Protein AF-A0A7J9PW62-F1 (afdb_monomer)

Nearest PDB structures (foldseek):
  1a19-assembly1_B  TM=8.542E-01  e=2.443E-03  Bacillus amyloliquefaciens
  1bgs-assembly1_E  TM=8.011E-01  e=1.238E-03  Bacillus amyloliquefaciens
  2hxx-assembly2_B  TM=7.720E-01  e=5.400E-03  Bacillus amyloliquefaciens
  5ujm-assembly1_B  TM=4.290E-01  e=7.740E-02  Homo sapiens
  1gyt-assembly2_I  TM=4.489E-01  e=3.858E+00  Escherichia coli K-12

Structure (mmCIF, N/CA/C/O backbone):
data_AF-A0A7J9PW62-F1
#
_entry.id   AF-A0A7J9PW62-F1
#
loop_
_atom_site.group_PDB
_atom_site.id
_atom_site.type_symbol
_atom_site.label_atom_id
_atom_site.label_alt_id
_atom_site.label_comp_id
_atom_site.label_asym_id
_atom_site.label_entity_id
_atom_site.label_seq_id
_atom_site.pdbx_PDB_ins_code
_atom_site.Cartn_x
_atom_site.Cartn_y
_atom_site.Cartn_z
_atom_site.occupancy
_atom_site.B_iso_or_equiv
_atom_site.auth_seq_id
_atom_site.auth_comp_id
_atom_site.auth_asym_id
_atom_site.auth_atom_id
_atom_site.pdbx_PDB_model_num
ATOM 1 N N . MET A 1 1 ? 21.925 14.756 30.534 1.00 32.06 1 MET A N 1
ATOM 2 C CA . MET A 1 1 ? 22.776 13.952 29.628 1.00 32.06 1 MET A CA 1
ATOM 3 C C . MET A 1 1 ? 21.860 13.023 28.847 1.00 32.06 1 MET A C 1
ATOM 5 O O . MET A 1 1 ? 21.135 12.267 29.471 1.00 32.06 1 MET A O 1
ATOM 9 N N . ARG A 1 2 ? 21.850 13.226 27.525 1.00 26.11 2 ARG A N 1
ATOM 10 C CA . ARG A 1 2 ? 21.136 12.557 26.416 1.00 26.11 2 ARG A CA 1
ATOM 11 C C . ARG A 1 2 ? 20.259 11.328 26.732 1.00 26.11 2 ARG A C 1
ATOM 13 O O . ARG A 1 2 ? 20.765 10.233 26.941 1.00 26.11 2 ARG A O 1
ATOM 20 N N . ASP A 1 3 ? 18.962 11.624 26.748 1.00 27.34 3 ASP A N 1
ATOM 21 C C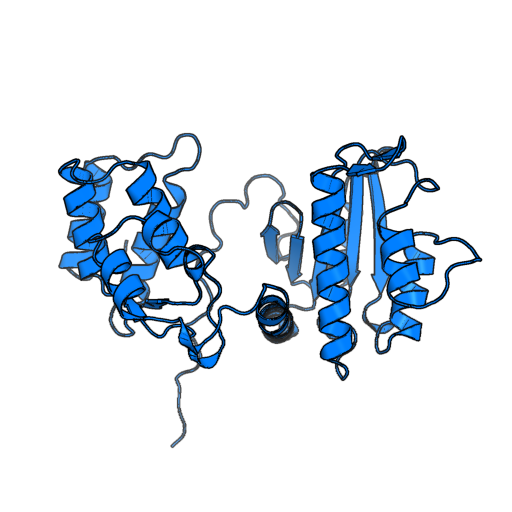A . ASP A 1 3 ? 17.836 11.087 25.960 1.00 27.34 3 ASP A CA 1
ATOM 22 C C . ASP A 1 3 ? 17.642 9.571 25.744 1.00 27.34 3 ASP A C 1
ATOM 24 O O . ASP A 1 3 ? 18.519 8.861 25.254 1.00 27.34 3 ASP A O 1
ATOM 28 N N . LYS A 1 4 ? 16.428 9.120 26.090 1.00 28.36 4 LYS A N 1
ATOM 29 C CA . LYS A 1 4 ? 15.924 7.737 26.158 1.00 28.36 4 LYS A CA 1
ATOM 30 C C . LYS A 1 4 ? 14.651 7.507 25.314 1.00 28.36 4 LYS A C 1
ATOM 32 O O . LYS A 1 4 ? 14.119 6.402 25.368 1.00 28.36 4 LYS A O 1
ATOM 37 N N . ASN A 1 5 ? 14.180 8.469 24.516 1.00 29.61 5 ASN A N 1
ATOM 38 C CA . ASN A 1 5 ? 12.855 8.389 23.880 1.00 29.61 5 ASN A CA 1
ATOM 39 C C . ASN A 1 5 ? 12.889 8.302 22.346 1.00 29.61 5 ASN A C 1
ATOM 41 O O . ASN A 1 5 ? 12.687 9.286 21.648 1.00 29.61 5 ASN A O 1
ATOM 45 N N . SER A 1 6 ? 13.072 7.100 21.795 1.00 25.41 6 SER A N 1
ATOM 46 C CA . SER A 1 6 ? 12.867 6.858 20.352 1.00 25.41 6 SER A CA 1
ATOM 47 C C . SER A 1 6 ? 12.234 5.494 20.044 1.00 25.41 6 SER A C 1
ATOM 49 O O . SER A 1 6 ? 12.545 4.867 19.035 1.00 25.41 6 SER A O 1
ATOM 51 N N . LYS A 1 7 ? 11.361 4.993 20.934 1.00 33.03 7 LYS A N 1
ATOM 52 C CA . LYS A 1 7 ? 10.979 3.569 20.974 1.00 33.03 7 LYS A CA 1
ATOM 53 C C . LYS A 1 7 ? 9.480 3.213 20.944 1.00 33.03 7 LYS A C 1
ATOM 55 O O . LYS A 1 7 ? 9.171 2.101 21.355 1.00 33.03 7 LYS A O 1
ATOM 60 N N . LYS A 1 8 ? 8.555 4.057 20.462 1.00 28.72 8 LYS A N 1
ATOM 61 C CA . LYS A 1 8 ? 7.110 3.743 20.602 1.00 28.72 8 LYS A CA 1
ATOM 62 C C . LYS A 1 8 ? 6.145 3.934 19.420 1.00 28.72 8 LYS A C 1
ATOM 64 O O . LYS A 1 8 ? 4.972 3.667 19.603 1.00 28.72 8 LYS A O 1
ATOM 69 N N . LEU A 1 9 ? 6.583 4.280 18.208 1.00 25.03 9 LEU A N 1
ATOM 70 C CA . LEU A 1 9 ? 5.647 4.634 17.115 1.00 25.03 9 LEU A CA 1
ATOM 71 C C . LEU A 1 9 ? 5.622 3.682 15.904 1.00 25.03 9 LEU A C 1
ATOM 73 O O . LEU A 1 9 ? 5.394 4.113 14.782 1.00 25.03 9 LEU A O 1
ATOM 77 N N . LEU A 1 10 ? 5.833 2.377 16.094 1.00 28.53 10 LEU A N 1
ATOM 78 C CA . LEU A 1 10 ? 5.575 1.404 15.022 1.00 28.53 10 LEU A CA 1
ATOM 79 C C . LEU A 1 10 ? 4.928 0.118 15.563 1.00 28.53 10 LEU A C 1
ATOM 81 O O . LEU A 1 10 ? 5.608 -0.863 15.856 1.00 28.53 10 LEU A O 1
ATOM 85 N N . ASN A 1 11 ? 3.598 0.169 15.673 1.00 27.33 11 ASN A N 1
ATOM 86 C CA . ASN A 1 11 ? 2.632 -0.901 15.394 1.00 27.33 11 ASN A CA 1
ATOM 87 C C . ASN A 1 11 ? 2.967 -2.313 15.899 1.00 27.33 11 ASN A C 1
ATOM 89 O O . ASN A 1 11 ? 3.236 -3.237 15.133 1.00 27.33 11 ASN A O 1
ATOM 93 N N . TRP A 1 12 ? 2.855 -2.478 17.210 1.00 22.12 12 TRP A N 1
ATOM 94 C CA . TRP A 1 12 ? 2.170 -3.622 17.821 1.00 22.12 12 TRP A CA 1
ATOM 95 C C . TRP A 1 12 ? 0.679 -3.461 17.420 1.00 22.12 12 TRP A C 1
ATOM 97 O O . TRP A 1 12 ? 0.143 -2.398 17.688 1.00 22.12 12 TRP A O 1
ATOM 107 N N . ASP A 1 13 ? -0.030 -4.322 16.679 1.00 33.50 13 ASP A N 1
ATOM 108 C CA . ASP A 1 13 ? -0.038 -5.783 16.684 1.00 33.50 13 ASP A CA 1
ATOM 109 C C . ASP A 1 13 ? -0.740 -6.333 15.402 1.00 33.50 13 ASP A C 1
ATOM 111 O O . ASP A 1 13 ? -1.928 -6.608 15.374 1.00 33.50 13 ASP A O 1
ATOM 115 N N . PHE A 1 14 ? -0.100 -6.517 14.248 1.00 31.42 14 PHE A N 1
ATOM 116 C CA . PHE A 1 14 ? 0.794 -7.649 13.956 1.00 31.42 14 PHE A CA 1
ATOM 117 C C . PHE A 1 14 ? 0.258 -9.081 14.254 1.00 31.42 14 PHE A C 1
ATOM 119 O O . PHE A 1 14 ? 0.951 -10.033 13.879 1.00 31.42 14 PHE A O 1
ATOM 126 N N . LYS A 1 15 ? -0.918 -9.308 14.879 1.00 27.45 15 LYS A N 1
ATOM 127 C CA . LYS A 1 15 ? -1.205 -10.619 15.517 1.00 27.45 15 LYS A CA 1
ATOM 128 C C . LYS A 1 15 ? -2.240 -11.580 14.938 1.00 27.45 15 LYS A C 1
ATOM 130 O O . LYS A 1 15 ? -2.102 -12.755 15.284 1.00 27.45 15 LYS A O 1
ATOM 135 N N . LYS A 1 16 ? -3.217 -11.227 14.089 1.00 29.38 16 LYS A N 1
ATOM 136 C CA . LYS A 1 16 ? -4.272 -12.220 13.746 1.00 29.38 16 LYS A CA 1
ATOM 137 C C . LYS A 1 16 ? -4.303 -12.833 12.346 1.00 29.38 16 LYS A C 1
ATOM 139 O O . LYS A 1 16 ? -4.740 -13.977 12.252 1.00 29.38 16 LYS A O 1
ATOM 144 N N . GLN A 1 17 ? -3.734 -12.245 11.296 1.00 29.12 17 GLN A N 1
ATOM 145 C CA . GLN A 1 17 ? -3.816 -12.857 9.949 1.00 29.12 17 GLN A CA 1
ATOM 146 C C . GLN A 1 17 ? -2.635 -13.789 9.582 1.00 29.12 17 GLN A C 1
ATOM 148 O O . GLN A 1 17 ? -2.380 -14.120 8.430 1.00 29.12 17 GLN A O 1
ATOM 153 N N . LEU A 1 18 ? -1.950 -14.320 10.599 1.00 30.23 18 LEU A N 1
ATOM 154 C CA . LEU A 1 18 ? -0.894 -15.340 10.506 1.00 30.23 18 LEU A CA 1
ATOM 155 C C . LEU A 1 18 ? -1.396 -16.779 10.216 1.00 30.23 18 LEU A C 1
ATOM 157 O O . LEU A 1 18 ? -0.635 -17.727 10.431 1.00 30.23 18 LEU A O 1
ATOM 161 N N . GLN A 1 19 ? -2.642 -16.998 9.774 1.00 28.42 19 GLN A N 1
ATOM 162 C CA . GLN A 1 19 ? -3.265 -18.335 9.833 1.00 28.42 19 GLN A CA 1
ATOM 163 C C . GLN A 1 19 ? -3.308 -19.194 8.558 1.00 28.42 19 GLN A C 1
ATOM 165 O O . GLN A 1 19 ? -3.765 -20.330 8.661 1.00 28.42 19 GLN A O 1
ATOM 170 N N . THR A 1 20 ? -2.746 -18.801 7.410 1.00 27.80 20 THR A N 1
ATOM 171 C CA . THR A 1 20 ? -2.684 -19.739 6.257 1.00 27.80 20 THR A CA 1
ATOM 172 C C . THR A 1 20 ? -1.318 -20.012 5.646 1.00 27.80 20 THR A C 1
ATOM 174 O O . THR A 1 20 ? -1.223 -20.927 4.833 1.00 27.80 20 THR A O 1
ATOM 177 N N . ILE A 1 21 ? -0.221 -19.394 6.100 1.00 29.97 21 ILE A N 1
ATOM 178 C CA . ILE A 1 21 ? 1.127 -19.867 5.734 1.00 29.97 21 ILE A CA 1
ATOM 179 C C . ILE A 1 21 ? 2.096 -19.737 6.920 1.00 29.97 21 ILE A C 1
ATOM 181 O O . ILE A 1 21 ? 2.776 -18.731 7.097 1.00 29.97 21 ILE A O 1
ATOM 185 N N . ARG A 1 22 ? 2.231 -20.799 7.723 1.00 27.23 22 ARG A N 1
ATOM 186 C CA . ARG A 1 22 ? 3.446 -21.054 8.522 1.00 27.23 22 ARG A CA 1
ATOM 187 C C . ARG A 1 22 ? 3.808 -22.546 8.466 1.00 27.23 22 ARG A C 1
ATOM 189 O O . ARG A 1 22 ? 2.895 -23.363 8.547 1.00 27.23 22 ARG A O 1
ATOM 196 N N . PRO A 1 23 ? 5.108 -22.924 8.406 1.00 40.25 23 PRO A N 1
ATOM 197 C CA . PRO A 1 23 ? 6.250 -22.106 8.824 1.00 40.25 23 PRO A CA 1
ATOM 198 C C . PRO A 1 23 ? 7.423 -22.013 7.821 1.00 40.25 23 PRO A C 1
ATOM 200 O O . PRO A 1 23 ? 7.989 -23.018 7.388 1.00 40.25 23 PRO A O 1
ATOM 203 N N . ILE A 1 24 ? 7.907 -20.784 7.614 1.00 37.31 24 ILE A N 1
ATOM 204 C CA . ILE A 1 24 ? 9.303 -20.428 7.927 1.00 37.31 24 ILE A CA 1
ATOM 205 C C . ILE A 1 24 ? 9.196 -19.517 9.146 1.00 37.31 24 ILE A C 1
ATOM 207 O O . ILE A 1 24 ? 8.505 -18.505 9.098 1.00 37.31 24 ILE A O 1
ATOM 211 N N . ARG A 1 25 ? 9.770 -19.904 10.286 1.00 35.09 25 ARG A N 1
ATOM 212 C CA . ARG A 1 25 ? 9.428 -19.315 11.597 1.00 35.09 25 ARG A CA 1
ATOM 213 C C . ARG A 1 25 ? 9.867 -17.852 11.801 1.00 35.09 25 ARG A C 1
ATOM 215 O O . ARG A 1 25 ? 9.469 -17.274 12.806 1.00 35.09 25 ARG A O 1
ATOM 222 N N . ASN A 1 26 ? 10.621 -17.262 10.870 1.00 36.75 26 ASN A N 1
ATOM 223 C CA . ASN A 1 26 ? 11.341 -15.999 11.078 1.00 36.75 26 ASN A CA 1
ATOM 224 C C . ASN A 1 26 ? 11.134 -14.929 9.985 1.00 36.75 26 ASN A C 1
ATOM 226 O O . ASN A 1 26 ? 11.749 -13.874 10.077 1.00 36.75 26 ASN A O 1
ATOM 230 N N . VAL A 1 27 ? 10.302 -15.161 8.964 1.00 37.78 27 VAL A N 1
ATOM 231 C CA . VAL A 1 27 ? 10.025 -14.138 7.937 1.00 37.78 27 VAL A CA 1
ATOM 232 C C . VAL A 1 27 ? 8.851 -13.278 8.399 1.00 37.78 27 VAL A C 1
ATOM 234 O O . VAL A 1 27 ? 7.767 -13.808 8.654 1.00 37.78 27 VAL A O 1
ATOM 237 N N . LYS A 1 28 ? 9.046 -11.959 8.513 1.00 40.88 28 LYS A N 1
ATOM 238 C CA . LYS A 1 28 ? 7.939 -11.018 8.747 1.00 40.88 28 LYS A CA 1
ATOM 239 C C . LYS A 1 28 ? 7.368 -10.588 7.402 1.00 40.88 28 LYS A C 1
ATOM 241 O O . LYS A 1 28 ? 8.102 -10.004 6.610 1.00 40.88 28 LYS A O 1
ATOM 246 N N . ILE A 1 29 ? 6.087 -10.879 7.172 1.00 39.03 29 ILE A N 1
ATOM 247 C CA . ILE A 1 29 ? 5.344 -10.453 5.982 1.00 39.03 29 ILE A CA 1
ATOM 248 C C . ILE A 1 29 ? 4.349 -9.360 6.391 1.00 39.03 29 ILE A C 1
ATOM 250 O O . ILE A 1 29 ? 3.553 -9.606 7.294 1.00 39.03 29 ILE A O 1
ATOM 254 N N . LYS A 1 30 ? 4.388 -8.173 5.771 1.00 41.38 30 LYS A N 1
ATOM 255 C CA . LYS A 1 30 ? 3.316 -7.158 5.879 1.00 41.38 30 LYS A CA 1
ATOM 256 C C . LYS A 1 30 ? 2.506 -7.186 4.585 1.00 41.38 30 LYS A C 1
ATOM 258 O O . LYS A 1 30 ? 3.104 -6.985 3.533 1.00 41.38 30 LYS A O 1
ATOM 263 N N . GLN A 1 31 ? 1.206 -7.461 4.663 1.00 41.34 31 GLN A N 1
ATOM 264 C CA . GLN A 1 31 ? 0.367 -7.768 3.503 1.00 41.34 31 GLN A CA 1
ATOM 265 C C . GLN A 1 31 ? -0.659 -6.656 3.237 1.00 41.34 31 GLN A C 1
ATOM 267 O O . GLN A 1 31 ? -1.392 -6.249 4.128 1.00 41.34 31 GLN A O 1
ATOM 272 N N . CYS A 1 32 ? -0.661 -6.169 2.002 1.00 47.34 32 CYS A N 1
ATOM 273 C CA . CYS A 1 32 ? -1.789 -5.614 1.258 1.00 47.34 32 CYS A CA 1
ATOM 274 C C . CYS A 1 32 ? -2.174 -6.687 0.218 1.00 47.34 32 CYS A C 1
ATOM 276 O O . CYS A 1 32 ? -1.336 -7.539 -0.083 1.00 47.34 32 CYS A O 1
ATOM 278 N N . ASP A 1 33 ? -3.392 -6.671 -0.334 1.00 55.81 33 ASP A N 1
ATOM 279 C CA . ASP A 1 33 ? -3.908 -7.732 -1.225 1.00 55.81 33 ASP A CA 1
ATOM 280 C C . ASP A 1 33 ? -2.938 -8.153 -2.342 1.00 55.81 33 ASP A C 1
ATOM 282 O O . ASP A 1 33 ? -2.951 -9.303 -2.769 1.00 55.81 33 ASP A O 1
ATOM 286 N N . TYR A 1 34 ? -2.074 -7.234 -2.776 1.00 66.88 34 TYR A N 1
ATOM 287 C CA . TYR A 1 34 ? -1.105 -7.432 -3.851 1.00 66.88 34 TYR A CA 1
ATOM 288 C C . TYR A 1 34 ? 0.272 -6.801 -3.592 1.00 66.88 34 TYR A C 1
ATOM 290 O O . TYR A 1 34 ? 1.168 -6.924 -4.427 1.00 66.88 34 TYR A O 1
ATOM 298 N N . LEU A 1 35 ? 0.481 -6.134 -2.449 1.00 74.81 35 LEU A N 1
ATOM 299 C CA . LEU A 1 35 ? 1.782 -5.583 -2.048 1.00 74.81 35 LEU A CA 1
ATOM 300 C C . LEU A 1 35 ? 2.208 -6.195 -0.718 1.00 74.81 35 LEU A C 1
ATOM 302 O O . LEU A 1 35 ? 1.536 -6.066 0.300 1.00 74.81 35 LEU A O 1
ATOM 306 N N . HIS A 1 36 ? 3.370 -6.821 -0.710 1.00 79.00 36 HIS A N 1
ATOM 307 C CA . HIS A 1 36 ? 3.858 -7.635 0.387 1.00 79.00 36 HIS A CA 1
ATOM 308 C C . HIS A 1 36 ? 5.255 -7.165 0.772 1.00 79.00 36 HIS A C 1
ATOM 310 O O . HIS A 1 36 ? 6.102 -6.961 -0.090 1.00 79.00 36 HIS A O 1
ATOM 316 N N . PHE A 1 37 ? 5.546 -7.028 2.060 1.00 76.69 37 PHE A N 1
ATOM 317 C CA . PHE A 1 37 ? 6.895 -6.710 2.538 1.00 76.69 37 PHE A CA 1
ATOM 318 C C . PHE A 1 37 ? 7.488 -7.898 3.263 1.00 76.69 37 PHE A C 1
ATOM 320 O O . PHE A 1 37 ? 6.880 -8.361 4.216 1.00 76.69 37 PHE A O 1
ATOM 327 N N . LEU A 1 38 ? 8.674 -8.347 2.863 1.00 81.69 38 LEU A N 1
ATOM 328 C CA . LEU A 1 38 ? 9.406 -9.451 3.474 1.00 81.69 38 LEU A CA 1
ATOM 329 C C . LEU A 1 38 ? 10.634 -8.914 4.206 1.00 81.69 38 LEU A C 1
ATOM 331 O O . LEU A 1 38 ? 11.605 -8.492 3.579 1.00 81.69 38 LEU A O 1
ATOM 335 N N . PHE A 1 39 ? 10.614 -8.963 5.535 1.00 80.81 39 PHE A N 1
ATOM 336 C CA . PHE A 1 39 ? 11.775 -8.615 6.350 1.00 80.81 39 PHE A CA 1
ATOM 337 C C . PHE A 1 39 ? 12.430 -9.880 6.888 1.00 80.81 39 PHE A C 1
ATOM 339 O O . PHE A 1 39 ? 11.937 -10.486 7.842 1.00 80.81 39 PHE A O 1
ATOM 346 N N . CYS A 1 40 ? 13.512 -10.300 6.239 1.00 80.56 40 CYS A N 1
ATOM 347 C CA . CYS A 1 40 ? 14.224 -11.537 6.541 1.00 80.56 40 CYS A CA 1
ATOM 348 C C . CYS A 1 40 ? 15.652 -11.499 5.986 1.00 80.56 40 CYS A C 1
ATOM 350 O O . CYS A 1 40 ? 16.035 -10.548 5.314 1.00 80.56 40 CYS A O 1
ATOM 352 N N . ASP A 1 41 ? 16.469 -12.505 6.290 1.00 85.38 41 ASP A N 1
ATOM 353 C CA . ASP A 1 41 ? 17.738 -12.680 5.579 1.00 85.38 41 ASP A CA 1
ATOM 354 C C . ASP A 1 41 ? 17.533 -13.360 4.210 1.00 85.38 41 ASP A C 1
ATOM 356 O O . ASP A 1 41 ? 16.496 -13.969 3.938 1.00 85.38 41 ASP A O 1
ATOM 360 N N . ASN A 1 42 ? 18.545 -13.288 3.340 1.00 86.00 42 ASN A N 1
ATOM 361 C CA . ASN A 1 42 ? 18.462 -13.851 1.986 1.00 86.00 42 ASN A CA 1
ATOM 362 C C . ASN A 1 42 ? 18.211 -15.370 1.969 1.00 86.00 42 ASN A C 1
ATOM 364 O O . ASN A 1 42 ? 17.554 -15.858 1.058 1.00 86.00 42 ASN A O 1
ATOM 368 N N . SER A 1 43 ? 18.700 -16.120 2.964 1.00 87.06 43 SER A N 1
ATOM 369 C CA . SER A 1 43 ? 18.475 -17.571 3.010 1.00 87.06 43 SER A CA 1
ATOM 370 C C . SER A 1 43 ? 17.013 -17.907 3.308 1.00 87.06 43 SER A C 1
ATOM 372 O O . SER A 1 43 ? 16.453 -18.838 2.734 1.00 87.06 43 SER A O 1
ATOM 374 N N . GLN A 1 44 ? 16.372 -17.102 4.154 1.00 84.69 44 GLN A N 1
ATOM 375 C CA . GLN A 1 44 ? 14.950 -17.210 4.461 1.00 84.69 44 GLN A CA 1
ATOM 376 C C . GLN A 1 44 ? 14.075 -16.763 3.286 1.00 84.69 44 GLN A C 1
ATOM 378 O O . GLN A 1 44 ? 13.021 -17.355 3.054 1.00 84.69 44 GLN A O 1
ATOM 383 N N . LEU A 1 45 ? 14.510 -15.748 2.532 1.00 86.94 45 LEU A N 1
ATOM 384 C CA . LEU A 1 45 ? 13.854 -15.346 1.290 1.00 86.94 45 LEU A CA 1
ATOM 385 C C . LEU A 1 45 ? 13.891 -16.469 0.248 1.00 86.94 45 LEU A C 1
ATOM 387 O O . LEU A 1 45 ? 12.868 -16.767 -0.364 1.00 86.94 45 LEU A O 1
ATOM 391 N N . ASP A 1 46 ? 15.04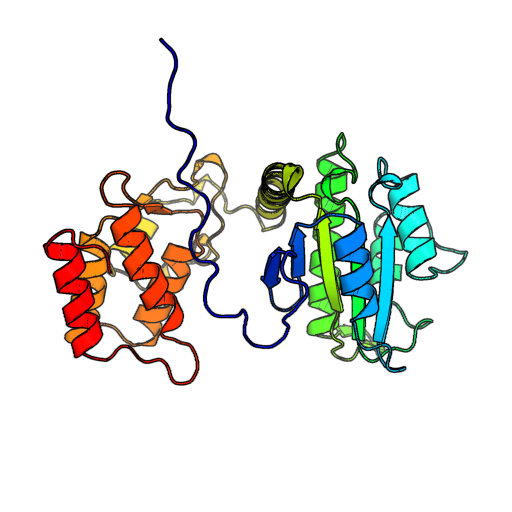6 -17.107 0.058 1.00 87.38 46 ASP A N 1
ATOM 392 C CA . ASP A 1 46 ? 15.172 -18.228 -0.872 1.00 87.38 46 ASP A CA 1
ATOM 393 C C . ASP A 1 46 ? 14.258 -19.392 -0.460 1.00 87.38 46 ASP A C 1
ATOM 395 O O . ASP A 1 46 ? 13.510 -19.904 -1.293 1.00 87.38 46 ASP A O 1
ATOM 399 N N . GLU A 1 47 ? 14.213 -19.737 0.832 1.00 85.00 47 GLU A N 1
ATOM 400 C CA . GLU A 1 47 ? 13.289 -20.755 1.350 1.00 85.00 47 GLU A CA 1
ATOM 401 C C . GLU A 1 47 ? 11.813 -20.356 1.134 1.00 85.00 47 GLU A C 1
ATOM 403 O O . GLU A 1 47 ? 10.979 -21.206 0.810 1.00 85.00 47 GLU A O 1
ATOM 408 N N . PHE A 1 48 ? 11.468 -19.070 1.284 1.00 84.69 48 PHE A N 1
ATOM 409 C CA . PHE A 1 48 ? 10.117 -18.564 1.012 1.00 84.69 48 PHE A CA 1
ATOM 410 C C . PHE A 1 48 ? 9.741 -18.771 -0.456 1.00 84.69 48 PHE A C 1
ATOM 412 O O . PHE A 1 48 ? 8.688 -19.337 -0.745 1.00 84.69 48 PHE A O 1
ATOM 419 N N . ILE A 1 49 ? 10.623 -18.384 -1.379 1.00 84.06 49 ILE A N 1
ATOM 420 C CA . ILE A 1 49 ? 10.399 -18.514 -2.823 1.00 84.06 49 ILE A CA 1
ATOM 421 C C . ILE A 1 49 ? 10.305 -19.984 -3.240 1.00 84.06 49 ILE A C 1
ATOM 423 O O . ILE A 1 49 ? 9.480 -20.335 -4.082 1.00 84.06 49 ILE A O 1
ATOM 427 N N . GLU A 1 50 ? 11.117 -20.864 -2.650 1.00 83.62 50 GLU A N 1
ATOM 428 C CA . GLU A 1 50 ? 11.054 -22.305 -2.910 1.00 83.62 50 GLU A CA 1
ATOM 429 C C . GLU A 1 50 ? 9.714 -22.928 -2.512 1.00 83.62 50 GLU A C 1
ATOM 431 O O . GLU A 1 50 ? 9.274 -23.883 -3.156 1.00 83.62 50 GLU A O 1
ATOM 436 N N . LYS A 1 51 ? 9.058 -22.378 -1.484 1.00 81.81 51 LYS A N 1
ATOM 437 C CA . LYS A 1 51 ? 7.745 -22.830 -1.006 1.00 81.81 51 LYS A CA 1
ATOM 438 C C . LYS A 1 51 ? 6.573 -22.285 -1.814 1.00 81.81 51 LYS A C 1
ATOM 440 O O . LYS A 1 51 ? 5.471 -22.816 -1.668 1.00 81.81 51 LYS A O 1
ATOM 445 N N . ILE A 1 52 ? 6.774 -21.271 -2.658 1.00 78.25 52 ILE A N 1
ATOM 446 C CA . ILE A 1 52 ? 5.717 -20.787 -3.550 1.00 78.25 52 ILE A CA 1
ATOM 447 C C . ILE A 1 52 ? 5.354 -21.930 -4.513 1.00 78.25 52 ILE A C 1
ATOM 449 O O . ILE A 1 52 ? 6.243 -22.441 -5.204 1.00 78.25 52 ILE A O 1
ATOM 453 N N . PRO A 1 53 ? 4.074 -22.354 -4.580 1.00 71.50 53 PRO A N 1
ATOM 454 C CA . PRO A 1 53 ? 3.653 -23.408 -5.493 1.00 71.50 53 PRO A CA 1
ATOM 455 C C . PRO A 1 53 ? 4.057 -23.072 -6.930 1.00 71.50 53 PRO A C 1
ATOM 457 O O . PRO A 1 53 ? 3.674 -22.036 -7.465 1.00 71.50 53 PRO A O 1
ATOM 460 N N . LYS A 1 54 ? 4.844 -23.959 -7.546 1.00 68.12 54 LYS A N 1
ATOM 461 C CA . LYS A 1 54 ? 5.317 -23.829 -8.933 1.00 68.12 54 LYS A CA 1
ATOM 462 C C . LYS A 1 54 ? 4.372 -24.524 -9.915 1.00 68.12 54 LYS A C 1
ATOM 464 O O . LYS A 1 54 ? 4.840 -25.210 -10.822 1.00 68.12 54 LYS A O 1
ATOM 469 N N . ASN A 1 55 ? 3.056 -24.448 -9.698 1.00 69.25 55 ASN A N 1
ATOM 470 C CA . ASN A 1 55 ? 2.128 -24.911 -10.728 1.00 69.25 55 ASN A CA 1
ATOM 471 C C . ASN A 1 55 ? 2.342 -24.076 -12.000 1.00 69.25 55 ASN A C 1
ATOM 473 O O . ASN A 1 55 ? 2.808 -22.940 -11.932 1.00 69.25 55 ASN A O 1
ATOM 477 N N . ASN A 1 56 ? 2.025 -24.650 -13.161 1.00 59.09 56 ASN A N 1
ATOM 478 C CA . ASN A 1 56 ? 2.298 -24.035 -14.467 1.00 59.09 56 ASN A CA 1
ATOM 479 C C . ASN A 1 56 ? 1.548 -22.708 -14.705 1.00 59.09 56 ASN A C 1
ATOM 481 O O . ASN A 1 56 ? 1.766 -22.063 -15.725 1.00 59.09 56 ASN A O 1
ATOM 485 N N . ASP A 1 57 ? 0.719 -22.293 -13.752 1.00 83.50 57 ASP A N 1
ATOM 486 C CA . ASP A 1 57 ? -0.203 -21.171 -13.846 1.00 83.50 57 ASP A CA 1
ATOM 487 C C . ASP A 1 57 ? 0.346 -19.902 -13.156 1.00 83.50 57 ASP A C 1
ATOM 489 O O . ASP A 1 57 ? -0.318 -18.870 -13.132 1.00 83.50 57 ASP A O 1
ATOM 493 N N . LYS A 1 58 ? 1.556 -19.942 -12.576 1.00 88.00 58 LYS A N 1
ATOM 494 C CA . LYS A 1 58 ? 2.173 -18.791 -11.893 1.00 88.00 58 LYS A CA 1
ATOM 495 C C . LYS A 1 58 ? 3.542 -18.445 -12.469 1.00 88.00 58 LYS A C 1
ATOM 497 O O . LYS A 1 58 ? 4.437 -19.288 -12.523 1.00 88.00 58 LYS A O 1
ATOM 502 N N . TYR A 1 59 ? 3.738 -17.176 -12.822 1.00 93.19 59 TYR A N 1
ATOM 503 C CA . TYR A 1 59 ? 5.041 -16.643 -13.210 1.00 93.19 59 TYR A CA 1
ATOM 504 C C . TYR A 1 59 ? 5.697 -15.891 -12.054 1.00 93.19 59 TYR A C 1
ATOM 506 O O . TYR A 1 59 ? 5.092 -14.996 -11.472 1.00 93.19 59 TYR A O 1
ATOM 514 N N . ILE A 1 60 ? 6.953 -16.222 -11.744 1.00 92.94 60 ILE A N 1
ATOM 515 C CA . ILE A 1 60 ? 7.731 -15.556 -10.691 1.00 92.94 60 ILE A CA 1
ATOM 516 C C . ILE A 1 60 ? 8.895 -14.788 -11.324 1.00 92.94 60 ILE A C 1
ATOM 518 O O . ILE A 1 60 ? 9.807 -15.390 -11.895 1.00 92.94 60 ILE A O 1
ATOM 522 N N . ALA A 1 61 ? 8.893 -13.466 -11.175 1.00 96.06 61 ALA A N 1
ATOM 523 C CA . ALA A 1 61 ? 9.981 -12.579 -11.564 1.00 96.06 61 ALA A CA 1
ATOM 524 C C . ALA A 1 61 ? 10.815 -12.201 -10.332 1.00 96.06 61 ALA A C 1
ATOM 526 O O . ALA A 1 61 ? 10.283 -11.660 -9.368 1.00 96.06 61 ALA A O 1
ATOM 527 N N . LYS A 1 62 ? 12.130 -12.457 -10.357 1.00 96.50 62 LYS A N 1
ATOM 528 C CA . LYS A 1 62 ? 13.060 -12.066 -9.280 1.00 96.50 62 LYS A CA 1
ATOM 529 C C . LYS A 1 62 ? 13.981 -10.925 -9.721 1.00 96.50 62 LYS A C 1
ATOM 531 O O . LYS A 1 62 ? 14.743 -11.091 -10.683 1.00 96.50 62 LYS A O 1
ATOM 536 N N . ILE A 1 63 ? 13.963 -9.825 -8.974 1.00 98.12 63 ILE A N 1
ATOM 537 C CA . ILE A 1 63 ? 14.797 -8.631 -9.159 1.00 98.12 63 ILE A CA 1
ATOM 538 C C . ILE A 1 63 ? 15.866 -8.579 -8.073 1.00 98.12 63 ILE A C 1
ATOM 540 O O . ILE A 1 63 ? 15.546 -8.603 -6.887 1.00 98.12 63 ILE A O 1
ATOM 544 N N . ALA A 1 64 ? 17.134 -8.460 -8.470 1.00 97.31 64 ALA A N 1
ATOM 545 C CA . ALA A 1 64 ? 18.229 -8.256 -7.530 1.00 97.31 64 ALA A CA 1
ATOM 546 C C . ALA A 1 64 ? 18.442 -6.753 -7.285 1.00 97.31 64 ALA A C 1
ATOM 548 O O . ALA A 1 64 ? 19.121 -6.082 -8.067 1.00 97.31 64 ALA A O 1
ATOM 549 N N . GLY A 1 65 ? 17.922 -6.207 -6.184 1.00 96.69 65 GLY A N 1
ATOM 550 C CA . GLY A 1 65 ? 17.985 -4.771 -5.879 1.00 96.69 65 GLY A CA 1
ATOM 551 C C . GLY A 1 65 ? 19.406 -4.214 -5.776 1.00 96.69 65 GLY A C 1
ATOM 552 O O . GLY A 1 65 ? 19.657 -3.078 -6.168 1.00 96.69 65 GLY A O 1
ATOM 553 N N . LYS A 1 66 ? 20.385 -5.044 -5.390 1.00 96.25 66 LYS A N 1
ATOM 554 C CA . LYS A 1 66 ? 21.823 -4.705 -5.434 1.00 96.25 66 LYS A CA 1
ATOM 555 C C . LYS A 1 66 ? 22.340 -4.316 -6.825 1.00 96.25 66 LYS A C 1
ATOM 557 O O . LYS A 1 66 ? 23.385 -3.680 -6.913 1.00 96.25 66 LYS A O 1
ATOM 562 N N . ARG A 1 67 ? 21.659 -4.728 -7.897 1.00 98.06 67 ARG A N 1
ATOM 563 C CA . ARG A 1 67 ? 21.985 -4.381 -9.290 1.00 98.06 67 ARG A CA 1
ATOM 564 C C . ARG A 1 67 ? 21.164 -3.206 -9.819 1.00 98.06 67 ARG A C 1
ATOM 566 O O . ARG A 1 67 ? 21.314 -2.854 -10.977 1.00 98.06 67 ARG A O 1
ATOM 573 N N . CYS A 1 68 ? 20.320 -2.606 -8.984 1.00 98.12 68 CYS A N 1
ATOM 574 C CA . CYS A 1 68 ? 19.394 -1.538 -9.350 1.00 98.12 68 CYS A CA 1
ATOM 575 C C . CYS A 1 68 ? 19.792 -0.206 -8.688 1.00 98.12 68 CYS A C 1
ATOM 577 O O . CYS A 1 68 ? 18.938 0.531 -8.196 1.00 98.12 68 CYS A O 1
ATOM 579 N N . SER A 1 69 ? 21.095 0.085 -8.596 1.00 96.88 69 SER A N 1
ATOM 580 C CA . SER A 1 69 ? 21.598 1.320 -7.974 1.00 96.88 69 SER A CA 1
ATOM 581 C C . SER A 1 69 ? 21.317 2.580 -8.801 1.00 96.88 69 SER A C 1
ATOM 583 O O . SER A 1 69 ? 21.322 3.675 -8.245 1.00 96.88 69 SER A O 1
ATOM 585 N N . ASP A 1 70 ? 21.064 2.414 -10.098 1.00 97.25 70 ASP A N 1
ATOM 586 C CA . ASP A 1 70 ? 20.710 3.437 -11.084 1.00 97.25 70 ASP A CA 1
ATOM 587 C C . ASP A 1 70 ? 19.628 2.900 -12.048 1.00 97.25 70 ASP A C 1
ATOM 589 O O . ASP A 1 70 ? 19.212 1.738 -11.954 1.00 97.25 70 ASP A O 1
ATOM 593 N N . LEU A 1 71 ? 19.140 3.759 -12.952 1.00 97.19 71 LEU A N 1
ATOM 594 C CA . LEU A 1 71 ? 18.093 3.407 -13.919 1.00 97.19 71 LEU A CA 1
ATOM 595 C C . LEU A 1 71 ? 18.525 2.309 -14.894 1.00 97.19 71 LEU A C 1
ATOM 597 O O . LEU A 1 71 ? 17.729 1.421 -15.190 1.00 97.19 71 LEU A O 1
ATOM 601 N N . ASP A 1 72 ? 19.772 2.337 -15.365 1.00 97.88 72 ASP A N 1
ATOM 602 C CA . ASP A 1 72 ? 20.283 1.344 -16.313 1.00 97.88 72 ASP A CA 1
ATOM 603 C C . ASP A 1 72 ? 20.264 -0.056 -15.691 1.00 97.88 72 ASP A C 1
ATOM 605 O O . ASP A 1 72 ? 19.791 -1.017 -16.308 1.00 97.88 72 ASP A O 1
ATOM 609 N N . GLY A 1 73 ? 20.731 -0.167 -14.445 1.00 98.31 73 GLY A N 1
ATOM 610 C CA . GLY A 1 73 ? 20.690 -1.395 -13.666 1.00 98.31 73 GLY A CA 1
ATOM 611 C C . GLY A 1 73 ? 19.264 -1.865 -13.380 1.00 98.31 73 GLY A C 1
ATOM 612 O O . GLY A 1 73 ? 18.947 -3.036 -13.604 1.00 98.31 73 GLY A O 1
ATOM 613 N N . LEU A 1 74 ? 18.383 -0.948 -12.963 1.00 98.56 74 LEU A N 1
ATOM 614 C CA . LEU A 1 74 ? 16.972 -1.239 -12.696 1.00 98.56 74 LEU A CA 1
ATOM 615 C C . LEU A 1 74 ? 16.266 -1.797 -13.940 1.00 98.56 74 LEU A C 1
ATOM 617 O O . LEU A 1 74 ? 15.702 -2.892 -13.909 1.00 98.56 74 LEU A O 1
ATOM 621 N N . PHE A 1 75 ? 16.332 -1.072 -15.054 1.00 98.44 75 PHE A N 1
ATOM 622 C CA . PHE A 1 75 ? 15.698 -1.459 -16.309 1.00 98.44 75 PHE A CA 1
ATOM 623 C C . PHE A 1 75 ? 16.279 -2.757 -16.876 1.00 98.44 75 PHE A C 1
ATOM 625 O O . PHE A 1 75 ? 15.534 -3.597 -17.385 1.00 98.44 75 PHE A O 1
ATOM 632 N N . SER A 1 76 ? 17.589 -2.975 -16.735 1.00 98.50 76 SER A N 1
ATOM 633 C CA . SER A 1 76 ? 18.234 -4.224 -17.154 1.00 98.50 76 SER A CA 1
ATOM 634 C C . SER A 1 76 ? 17.771 -5.430 -16.332 1.00 98.50 76 SER A C 1
ATOM 636 O O . SER A 1 76 ? 17.529 -6.500 -16.897 1.00 98.50 76 SER A O 1
ATOM 638 N N . GLU A 1 77 ? 17.614 -5.280 -15.014 1.00 98.50 77 GLU A N 1
ATOM 639 C CA . GLU A 1 77 ? 17.121 -6.359 -14.154 1.00 98.50 77 GLU A CA 1
ATOM 640 C C . GLU A 1 77 ? 15.657 -6.705 -14.442 1.00 98.50 77 GLU A C 1
ATOM 642 O O . GLU A 1 77 ? 15.330 -7.891 -14.523 1.00 98.50 77 GLU A O 1
ATOM 647 N N . PHE A 1 78 ? 14.795 -5.712 -14.684 1.00 98.50 78 PHE A N 1
ATOM 648 C CA . PHE A 1 78 ? 13.403 -5.961 -15.072 1.00 98.50 78 PHE A CA 1
ATOM 649 C C . PHE A 1 78 ? 13.286 -6.609 -16.447 1.00 98.50 78 PHE A C 1
ATOM 651 O O . PHE A 1 78 ? 12.606 -7.630 -16.571 1.00 98.50 78 PHE A O 1
ATOM 658 N N . LYS A 1 79 ? 14.030 -6.121 -17.450 1.00 98.38 79 LYS A N 1
ATOM 659 C CA . LYS A 1 79 ? 14.101 -6.777 -18.763 1.00 98.38 79 LYS A CA 1
ATOM 660 C C . LYS A 1 79 ? 14.513 -8.239 -18.639 1.00 98.38 79 LYS A C 1
ATOM 662 O O . LYS A 1 79 ? 13.898 -9.104 -19.255 1.00 98.38 79 LYS A O 1
ATOM 667 N N . ARG A 1 80 ? 15.520 -8.541 -17.815 1.00 98.19 80 ARG A N 1
ATOM 668 C CA . ARG A 1 80 ? 15.964 -9.918 -17.565 1.00 98.19 80 ARG A CA 1
ATOM 669 C C . ARG A 1 80 ? 14.879 -10.754 -16.877 1.00 98.19 80 ARG A C 1
ATOM 671 O O . ARG A 1 80 ? 14.657 -11.896 -17.274 1.00 98.19 80 ARG A O 1
ATOM 678 N N . ALA A 1 81 ? 14.248 -10.226 -15.830 1.00 97.88 81 ALA A N 1
ATOM 679 C CA . ALA A 1 81 ? 13.320 -10.976 -14.985 1.00 97.88 81 ALA A CA 1
ATOM 680 C C . ALA A 1 81 ? 11.960 -11.228 -15.650 1.00 97.88 81 ALA A C 1
ATOM 682 O O . ALA A 1 81 ? 11.421 -12.324 -15.521 1.00 97.88 81 ALA A O 1
ATOM 683 N N . PHE A 1 82 ? 11.437 -10.259 -16.400 1.00 97.38 82 PHE A N 1
ATOM 684 C CA . PHE A 1 82 ? 10.183 -10.370 -17.154 1.00 97.38 82 PHE A CA 1
ATOM 685 C C . PHE A 1 82 ? 10.391 -10.707 -18.632 1.00 97.38 82 PHE A C 1
ATOM 687 O O . PHE A 1 82 ? 9.436 -10.727 -19.402 1.00 97.38 82 PHE A O 1
ATOM 694 N N . LYS A 1 83 ? 11.631 -10.999 -19.045 1.00 97.19 83 LYS A N 1
ATOM 695 C CA . LYS A 1 83 ? 11.980 -11.324 -20.436 1.00 97.19 83 LYS A CA 1
ATOM 696 C C . LYS A 1 83 ? 11.451 -10.272 -21.419 1.00 97.19 83 LYS A C 1
ATOM 698 O O . LYS A 1 83 ? 10.904 -10.638 -22.456 1.00 97.19 83 LYS A O 1
ATOM 703 N N . PHE A 1 84 ? 11.590 -8.987 -21.074 1.00 97.81 84 PHE A N 1
ATOM 704 C CA . PHE A 1 84 ? 11.117 -7.912 -21.947 1.00 97.81 84 PHE A CA 1
ATOM 705 C C . PHE A 1 84 ? 11.749 -8.046 -23.341 1.00 97.81 84 PHE A C 1
ATOM 707 O O . PHE A 1 84 ? 12.921 -8.437 -23.438 1.00 97.81 84 PHE A O 1
ATOM 714 N N . PRO A 1 85 ? 11.009 -7.701 -24.408 1.00 97.12 85 PRO A N 1
ATOM 715 C CA . PRO A 1 85 ? 11.480 -7.830 -25.777 1.00 97.12 85 PRO A CA 1
ATOM 716 C C . PRO A 1 85 ? 12.793 -7.094 -26.056 1.00 97.12 85 PRO A C 1
ATOM 718 O O . PRO A 1 85 ? 13.177 -6.134 -25.379 1.00 97.12 85 PRO A O 1
ATOM 721 N N . ASP A 1 86 ? 13.477 -7.507 -27.123 1.00 96.06 86 ASP A N 1
ATOM 722 C CA . ASP A 1 86 ? 14.751 -6.900 -27.521 1.00 96.06 86 ASP A CA 1
ATOM 723 C C . ASP A 1 86 ? 14.624 -5.405 -27.840 1.00 96.06 86 ASP A C 1
ATOM 725 O O . ASP A 1 86 ? 15.580 -4.661 -27.617 1.00 96.06 86 ASP A O 1
ATOM 729 N N . TYR A 1 87 ? 13.439 -4.959 -28.274 1.00 92.69 87 TYR A N 1
ATOM 730 C CA . TYR A 1 87 ? 13.130 -3.557 -28.564 1.00 92.69 87 TYR A CA 1
ATOM 731 C C . TYR A 1 87 ? 12.933 -2.676 -27.322 1.00 92.69 87 TYR A C 1
ATOM 733 O O . TYR A 1 87 ? 12.732 -1.473 -27.475 1.00 92.69 87 TYR A O 1
ATOM 741 N N . PHE A 1 88 ? 12.969 -3.240 -26.110 1.00 96.94 88 PHE A N 1
ATOM 742 C CA . PHE A 1 88 ? 12.772 -2.492 -24.871 1.00 96.94 88 PHE A CA 1
ATOM 743 C C . PHE A 1 88 ? 13.658 -1.238 -24.808 1.00 96.94 88 PHE A C 1
ATOM 745 O O . PHE A 1 88 ? 14.882 -1.319 -24.914 1.00 96.94 88 PHE A O 1
ATOM 752 N N . GLY A 1 89 ? 13.024 -0.077 -24.626 1.00 95.94 89 GLY A N 1
ATOM 753 C CA . GLY A 1 89 ? 13.645 1.235 -24.816 1.00 95.94 89 GLY A CA 1
ATOM 754 C C . GLY A 1 89 ? 14.422 1.807 -23.626 1.00 95.94 89 GLY A C 1
ATOM 755 O O . GLY A 1 89 ? 14.870 2.947 -23.728 1.00 95.94 89 GLY A O 1
ATOM 756 N N . TYR A 1 90 ? 14.561 1.073 -22.512 1.00 95.81 90 TYR A N 1
ATOM 757 C CA . TYR A 1 90 ? 15.294 1.500 -21.302 1.00 95.81 90 TYR A CA 1
ATOM 758 C C . TYR A 1 90 ? 14.891 2.893 -20.785 1.00 95.81 90 TYR A C 1
ATOM 760 O O . TYR A 1 90 ? 15.722 3.728 -20.438 1.00 95.81 90 TYR A O 1
ATOM 768 N N . ASN A 1 91 ? 13.588 3.159 -20.759 1.00 92.50 91 ASN A N 1
ATOM 769 C CA . ASN A 1 91 ? 13.009 4.387 -20.231 1.00 92.50 91 ASN A CA 1
ATOM 770 C C . ASN A 1 91 ? 11.661 4.079 -19.571 1.00 92.50 91 ASN A C 1
ATOM 772 O O . ASN A 1 91 ? 11.110 2.996 -19.761 1.00 92.50 91 ASN A O 1
ATOM 776 N N . TRP A 1 92 ? 11.119 5.037 -18.820 1.00 89.94 92 TRP A N 1
ATOM 777 C CA . TRP A 1 92 ? 9.880 4.845 -18.066 1.00 89.94 92 TRP A CA 1
ATOM 778 C C . TRP A 1 92 ? 8.657 4.505 -18.926 1.00 89.94 92 TRP A C 1
ATOM 780 O O . TRP A 1 92 ? 7.862 3.677 -18.507 1.00 89.94 92 TRP A O 1
ATOM 790 N N . ALA A 1 93 ? 8.527 5.079 -20.126 1.00 84.00 93 ALA A N 1
ATOM 791 C CA . ALA A 1 93 ? 7.407 4.765 -21.015 1.00 84.00 93 ALA A CA 1
ATOM 792 C C . ALA A 1 93 ? 7.483 3.314 -21.516 1.00 84.00 93 ALA A C 1
ATOM 794 O O . ALA A 1 93 ? 6.502 2.586 -21.450 1.00 84.00 93 ALA A O 1
ATOM 795 N N . ALA A 1 94 ? 8.673 2.867 -21.931 1.00 92.75 94 ALA A N 1
ATOM 796 C CA . ALA A 1 94 ? 8.890 1.475 -22.322 1.00 92.75 94 ALA A CA 1
ATOM 797 C C . ALA A 1 94 ? 8.740 0.504 -21.137 1.00 92.75 94 ALA A C 1
ATOM 799 O O . ALA A 1 94 ? 8.332 -0.638 -21.324 1.00 92.75 94 ALA A O 1
ATOM 800 N N . PHE A 1 95 ? 9.109 0.936 -19.926 1.00 94.50 95 PHE A N 1
ATOM 801 C CA . PHE A 1 95 ? 8.939 0.165 -18.694 1.00 94.50 95 PHE A CA 1
ATOM 802 C C . PHE A 1 95 ? 7.464 -0.064 -18.380 1.00 94.50 95 PHE A C 1
ATOM 804 O O . PHE A 1 95 ? 7.073 -1.206 -18.163 1.00 94.50 95 PHE A O 1
ATOM 811 N N . ASP A 1 96 ? 6.671 1.004 -18.405 1.00 89.12 96 ASP A N 1
ATOM 812 C CA . ASP A 1 96 ? 5.228 0.961 -18.185 1.00 89.12 96 ASP A CA 1
ATOM 813 C C . ASP A 1 96 ? 4.528 0.079 -19.222 1.00 89.12 96 ASP A C 1
ATOM 815 O O . ASP A 1 96 ? 3.784 -0.826 -18.857 1.00 89.12 96 ASP A O 1
ATOM 819 N N . GLU A 1 97 ? 4.853 0.264 -20.505 1.00 89.06 97 GLU A N 1
ATOM 820 C CA . GLU A 1 97 ? 4.332 -0.550 -21.606 1.00 89.06 97 GLU A CA 1
ATOM 821 C C . GLU A 1 97 ? 4.656 -2.036 -21.406 1.00 89.06 97 GLU A C 1
ATOM 823 O O . GLU A 1 97 ? 3.755 -2.866 -21.367 1.00 89.06 97 GLU A O 1
ATOM 828 N N . CYS A 1 98 ? 5.932 -2.388 -21.215 1.00 95.75 98 CYS A N 1
ATOM 829 C CA . CYS A 1 98 ? 6.338 -3.792 -21.130 1.00 95.75 98 CYS A CA 1
ATOM 830 C C . CYS A 1 98 ? 5.897 -4.487 -19.837 1.00 95.75 98 CYS A C 1
ATOM 832 O O . CYS A 1 98 ? 5.750 -5.704 -19.829 1.00 95.75 98 CYS A O 1
ATOM 834 N N . LEU A 1 99 ? 5.749 -3.764 -18.724 1.00 94.12 99 LEU A N 1
ATOM 835 C CA . LEU A 1 99 ? 5.316 -4.368 -17.462 1.00 94.12 99 LEU A CA 1
ATOM 836 C C . LEU A 1 99 ? 3.793 -4.578 -17.422 1.00 94.12 99 LEU A C 1
ATOM 838 O O . LEU A 1 99 ? 3.303 -5.473 -16.725 1.00 94.12 99 LEU A O 1
ATOM 842 N N . ASN A 1 100 ? 3.055 -3.785 -18.199 1.00 90.94 100 ASN A N 1
ATOM 843 C CA . ASN A 1 100 ? 1.613 -3.907 -18.346 1.00 90.94 100 ASN A CA 1
ATOM 844 C C . ASN A 1 100 ? 1.194 -4.781 -19.529 1.00 90.94 100 ASN A C 1
ATOM 846 O O . ASN A 1 100 ? 0.107 -5.341 -19.482 1.00 90.94 100 ASN A O 1
ATOM 850 N N . ASP A 1 101 ? 2.040 -4.987 -20.530 1.00 90.06 101 ASP A N 1
ATOM 851 C CA . ASP A 1 101 ? 1.798 -5.919 -21.630 1.00 90.06 101 ASP A CA 1
ATOM 852 C C . ASP A 1 101 ? 2.761 -7.106 -21.532 1.00 90.06 101 ASP A C 1
ATOM 854 O O . ASP A 1 101 ? 3.885 -7.056 -22.018 1.00 90.06 101 ASP A O 1
ATOM 858 N N . LEU A 1 102 ? 2.332 -8.172 -20.851 1.00 92.56 102 LEU A N 1
ATOM 859 C CA . LEU A 1 102 ? 3.117 -9.394 -20.646 1.00 92.56 102 LEU A CA 1
ATOM 860 C C . LEU A 1 102 ? 2.663 -10.536 -21.565 1.00 92.56 102 LEU A C 1
ATOM 862 O O . LEU A 1 102 ? 2.782 -11.704 -21.192 1.00 92.56 102 LEU A O 1
ATOM 866 N N . ASP A 1 103 ? 2.172 -10.236 -22.769 1.00 90.00 103 ASP A N 1
ATOM 867 C CA . ASP A 1 103 ? 1.593 -11.226 -23.692 1.00 90.00 103 ASP A CA 1
ATOM 868 C C . ASP A 1 103 ? 2.555 -12.372 -24.078 1.00 90.00 103 ASP A C 1
ATOM 870 O O . ASP A 1 103 ? 2.127 -13.477 -24.426 1.00 90.00 103 ASP A O 1
ATOM 874 N N . TRP A 1 104 ? 3.873 -12.166 -23.970 1.00 92.75 104 TRP A N 1
ATOM 875 C CA . TRP A 1 104 ? 4.878 -13.222 -24.179 1.00 92.75 104 TRP A CA 1
ATOM 876 C C . TRP A 1 104 ? 5.059 -14.169 -22.974 1.00 92.75 104 TRP A C 1
ATOM 878 O O . TRP A 1 104 ? 5.777 -15.169 -23.083 1.00 92.75 104 TRP A O 1
ATOM 888 N N . ILE A 1 105 ? 4.431 -13.888 -21.827 1.00 91.69 105 ILE A N 1
ATOM 889 C CA . ILE A 1 105 ? 4.416 -14.729 -20.623 1.00 91.69 105 ILE A CA 1
ATOM 890 C C . ILE A 1 105 ? 2.973 -15.131 -20.308 1.00 91.69 105 ILE A C 1
ATOM 892 O O . ILE A 1 105 ? 2.252 -14.428 -19.605 1.00 91.69 105 ILE A O 1
ATOM 896 N N . SER A 1 106 ? 2.579 -16.326 -20.747 1.00 87.94 106 SER A N 1
ATOM 897 C CA . SER A 1 106 ? 1.302 -16.928 -20.353 1.00 87.94 106 SER A CA 1
ATOM 898 C C . SER A 1 106 ? 1.354 -17.394 -18.893 1.00 87.94 106 SER A C 1
ATOM 900 O O . SER A 1 106 ? 2.080 -18.341 -18.584 1.00 87.94 106 SER A O 1
ATOM 902 N N . ALA A 1 107 ? 0.575 -16.760 -18.015 1.00 90.50 107 ALA A N 1
ATOM 903 C CA . ALA A 1 107 ? 0.369 -17.170 -16.626 1.00 90.50 107 ALA A CA 1
ATOM 904 C C . ALA A 1 107 ? -1.012 -16.718 -16.118 1.00 90.50 107 ALA A C 1
ATOM 906 O O . ALA A 1 107 ? -1.518 -15.684 -16.546 1.00 90.50 107 ALA A O 1
ATOM 907 N N . ASP A 1 108 ? -1.589 -17.461 -15.174 1.00 89.50 108 ASP A N 1
ATOM 908 C CA . ASP A 1 108 ? -2.835 -17.089 -14.486 1.00 89.50 108 ASP A CA 1
ATOM 909 C C . ASP A 1 108 ? -2.575 -16.155 -13.293 1.00 89.50 108 ASP A C 1
ATOM 911 O O . ASP A 1 108 ? -3.510 -15.628 -12.697 1.00 89.50 108 ASP A O 1
ATOM 915 N N . SER A 1 109 ? -1.309 -15.965 -12.910 1.00 89.81 109 SER A N 1
ATOM 916 C CA . SER A 1 109 ? -0.877 -14.990 -11.906 1.00 89.81 109 SER A CA 1
ATOM 917 C C . SER A 1 109 ? 0.597 -14.624 -12.074 1.00 89.81 109 SER A C 1
ATOM 919 O O . SER A 1 109 ? 1.423 -15.459 -12.461 1.00 89.81 109 SER A O 1
ATOM 921 N N . TYR A 1 110 ? 0.937 -13.387 -11.722 1.00 92.75 110 TYR A N 1
ATOM 922 C CA . TYR A 1 110 ? 2.304 -12.878 -11.698 1.00 92.75 110 TYR A CA 1
ATOM 923 C C . TYR A 1 110 ? 2.730 -12.581 -10.264 1.00 92.75 110 TYR A C 1
ATOM 925 O O . TYR A 1 110 ? 1.954 -12.076 -9.457 1.00 92.75 110 TYR A O 1
ATOM 933 N N . LEU A 1 111 ? 3.982 -12.894 -9.952 1.00 92.50 111 LEU A N 1
ATOM 934 C CA . LEU A 1 111 ? 4.585 -12.615 -8.661 1.00 92.50 111 LEU A CA 1
ATOM 935 C C . LEU A 1 111 ? 5.961 -11.990 -8.875 1.00 92.50 111 LEU A C 1
ATOM 937 O O . LEU A 1 111 ? 6.884 -12.629 -9.380 1.00 92.50 111 LEU A O 1
ATOM 941 N N . LEU A 1 112 ? 6.103 -10.734 -8.479 1.00 95.50 112 LEU A N 1
ATOM 942 C CA . LEU A 1 112 ? 7.342 -9.976 -8.516 1.00 95.50 112 LEU A CA 1
ATOM 943 C C . LEU A 1 112 ? 8.009 -10.024 -7.143 1.00 95.50 112 LEU A C 1
ATOM 945 O O . LEU A 1 112 ? 7.459 -9.518 -6.178 1.00 95.50 112 LEU A O 1
ATOM 949 N N . VAL A 1 113 ? 9.212 -10.582 -7.041 1.00 95.25 113 VAL A N 1
ATOM 950 C CA . VAL A 1 113 ? 10.040 -10.512 -5.830 1.00 95.25 113 VAL A CA 1
ATOM 951 C C . VAL A 1 113 ? 11.194 -9.551 -6.059 1.00 95.25 113 VAL A C 1
ATOM 953 O O . VAL A 1 113 ? 12.024 -9.772 -6.940 1.00 95.25 113 VAL A O 1
ATOM 956 N N . ILE A 1 114 ? 11.275 -8.511 -5.237 1.00 96.19 114 ILE A N 1
ATOM 957 C CA . ILE A 1 114 ? 12.345 -7.518 -5.262 1.00 96.19 114 ILE A CA 1
ATOM 958 C C . ILE A 1 114 ? 13.247 -7.738 -4.055 1.00 96.19 114 ILE A C 1
ATOM 960 O O . ILE A 1 114 ? 12.888 -7.399 -2.932 1.00 96.19 114 ILE A O 1
ATOM 964 N N . GLU A 1 115 ? 14.424 -8.311 -4.283 1.00 95.81 115 GLU A N 1
ATOM 965 C CA . GLU A 1 115 ? 15.419 -8.576 -3.245 1.00 95.81 115 GLU A CA 1
ATOM 966 C C . GLU A 1 115 ? 16.209 -7.316 -2.890 1.00 95.81 115 GLU A C 1
ATOM 968 O O . GLU A 1 115 ? 16.569 -6.557 -3.785 1.00 95.81 115 GLU A O 1
ATOM 973 N N . ASP A 1 116 ? 16.572 -7.134 -1.614 1.00 94.31 116 ASP A N 1
ATOM 974 C CA . ASP A 1 116 ? 17.420 -6.021 -1.163 1.00 94.31 116 ASP A CA 1
ATOM 975 C C . ASP A 1 116 ? 16.851 -4.659 -1.612 1.00 94.31 116 ASP A C 1
ATOM 977 O O . ASP A 1 116 ? 17.551 -3.819 -2.180 1.00 94.31 116 ASP A O 1
ATOM 981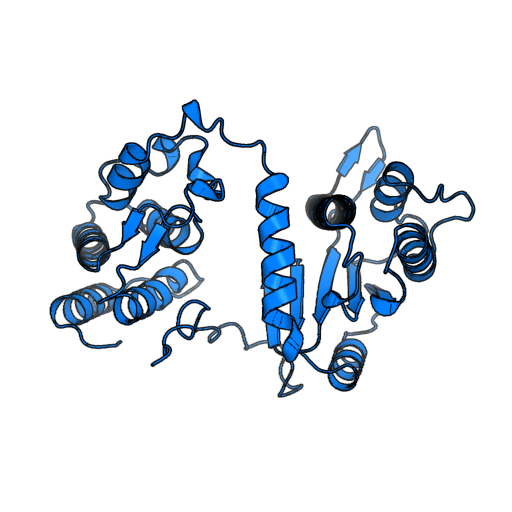 N N . MET A 1 117 ? 15.554 -4.448 -1.381 1.00 92.94 117 MET A N 1
ATOM 982 C CA . MET A 1 117 ? 14.813 -3.246 -1.767 1.00 92.94 117 MET A CA 1
ATOM 983 C C . MET A 1 11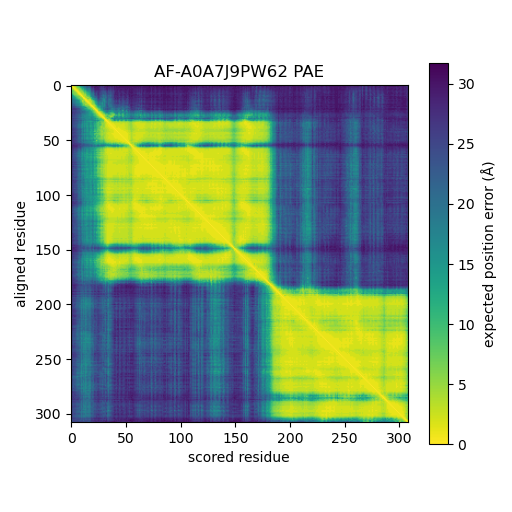7 ? 15.448 -1.962 -1.198 1.00 92.94 117 MET A C 1
ATOM 985 O O . MET A 1 117 ? 15.433 -0.910 -1.836 1.00 92.94 117 MET A O 1
ATOM 989 N N . ASP A 1 118 ? 16.116 -2.060 -0.044 1.00 89.94 118 ASP A N 1
ATOM 990 C CA . ASP A 1 118 ? 16.908 -0.984 0.562 1.00 89.94 118 ASP A CA 1
ATOM 991 C C . ASP A 1 118 ? 18.120 -0.540 -0.285 1.00 89.94 118 ASP A C 1
ATOM 993 O O . ASP A 1 118 ? 18.752 0.468 0.029 1.00 89.94 118 ASP A O 1
ATOM 997 N N . LYS A 1 119 ? 18.458 -1.269 -1.356 1.00 94.75 119 LYS A N 1
ATOM 998 C CA . LYS A 1 119 ? 19.568 -0.972 -2.277 1.00 94.75 119 LYS A CA 1
ATOM 999 C C . LYS A 1 119 ? 19.135 -0.357 -3.605 1.00 94.75 119 LYS A C 1
ATOM 1001 O O . LYS A 1 119 ? 19.999 0.094 -4.355 1.00 94.75 119 LYS A O 1
ATOM 1006 N N . ILE A 1 120 ? 17.837 -0.301 -3.891 1.00 96.06 120 ILE A N 1
ATOM 1007 C CA . ILE A 1 120 ? 17.337 0.234 -5.161 1.00 96.06 120 ILE A CA 1
ATOM 1008 C C . ILE A 1 120 ? 17.416 1.755 -5.153 1.00 96.06 120 ILE A C 1
ATOM 1010 O O . ILE A 1 120 ? 16.859 2.383 -4.259 1.00 96.06 120 ILE A O 1
ATOM 1014 N N . LEU A 1 121 ? 18.081 2.355 -6.145 1.00 95.75 121 LEU A N 1
ATOM 1015 C CA . LEU A 1 121 ? 18.107 3.803 -6.404 1.00 95.75 121 LEU A CA 1
ATOM 1016 C C . LEU A 1 121 ? 18.427 4.683 -5.178 1.00 95.75 121 LEU A C 1
ATOM 1018 O O . LEU A 1 121 ? 17.884 5.774 -5.047 1.00 95.75 121 LEU A O 1
ATOM 1022 N N . VAL A 1 122 ? 19.259 4.216 -4.235 1.00 91.62 122 VAL A N 1
ATOM 1023 C CA . VAL A 1 122 ? 19.440 4.832 -2.893 1.00 91.62 122 VAL A CA 1
ATOM 1024 C C . VAL A 1 122 ? 19.743 6.334 -2.936 1.00 91.62 122 VAL A C 1
ATOM 1026 O O . VAL A 1 122 ? 19.339 7.067 -2.039 1.00 91.62 122 VAL A O 1
ATOM 1029 N N . ASN A 1 123 ? 20.419 6.794 -3.989 1.00 89.69 123 ASN A N 1
ATOM 1030 C CA . ASN A 1 123 ? 20.828 8.188 -4.162 1.00 89.69 123 ASN A CA 1
ATOM 1031 C C . ASN A 1 123 ? 19.938 8.978 -5.140 1.00 89.69 123 ASN A C 1
ATOM 1033 O O . ASN A 1 123 ? 20.302 10.086 -5.522 1.00 89.69 123 ASN A O 1
ATOM 1037 N N . ASP A 1 124 ? 18.807 8.415 -5.567 1.00 89.25 124 ASP A N 1
ATOM 1038 C CA . ASP A 1 124 ? 17.910 8.995 -6.565 1.00 89.25 124 ASP A CA 1
ATOM 1039 C C . ASP A 1 124 ? 16.446 8.809 -6.138 1.00 89.25 124 ASP A C 1
ATOM 1041 O O . ASP A 1 124 ? 15.752 7.871 -6.538 1.00 89.25 124 ASP A O 1
ATOM 1045 N N . SER A 1 125 ? 15.987 9.696 -5.253 1.00 81.81 125 SER A N 1
ATOM 1046 C CA . SER A 1 125 ? 14.632 9.643 -4.697 1.00 81.81 125 SER A CA 1
ATOM 1047 C C . SER A 1 125 ? 13.551 9.865 -5.754 1.00 81.81 125 SER A C 1
ATOM 1049 O O . SER A 1 125 ? 12.518 9.214 -5.684 1.00 81.81 125 SER A O 1
ATOM 1051 N N . ALA A 1 126 ? 13.790 10.719 -6.754 1.00 79.31 126 ALA A N 1
ATOM 1052 C CA . ALA A 1 126 ? 12.808 11.023 -7.796 1.00 79.31 126 ALA A CA 1
ATOM 1053 C C . ALA A 1 126 ? 12.550 9.819 -8.719 1.00 79.31 126 ALA A C 1
ATOM 1055 O O . ALA A 1 126 ? 11.403 9.502 -9.049 1.00 79.31 126 ALA A O 1
ATOM 1056 N N . ASN A 1 127 ? 13.607 9.103 -9.118 1.00 86.56 127 ASN A N 1
ATOM 1057 C CA . ASN A 1 127 ? 13.435 7.870 -9.885 1.00 86.56 127 ASN A CA 1
ATOM 1058 C C . ASN A 1 127 ? 12.939 6.712 -9.015 1.00 86.56 127 ASN A C 1
ATOM 1060 O O . ASN A 1 127 ? 12.203 5.865 -9.512 1.00 86.56 127 ASN A O 1
ATOM 1064 N N . PHE A 1 128 ? 13.289 6.675 -7.726 1.00 87.38 128 PHE A N 1
ATOM 1065 C CA . PHE A 1 128 ? 12.705 5.711 -6.791 1.00 87.38 128 PHE A CA 1
ATOM 1066 C C . PHE A 1 128 ? 11.199 5.931 -6.613 1.00 87.38 128 PHE A C 1
ATOM 1068 O O . PHE A 1 128 ? 10.435 4.970 -6.562 1.00 87.38 128 PHE A O 1
ATOM 1075 N N . GLU A 1 129 ? 10.767 7.189 -6.599 1.00 77.12 129 GLU A N 1
ATOM 1076 C CA . GLU A 1 129 ? 9.356 7.538 -6.573 1.00 77.12 129 GLU A CA 1
ATOM 1077 C C . GLU A 1 129 ? 8.629 7.076 -7.831 1.00 77.12 129 GLU A C 1
ATOM 1079 O O . GLU A 1 129 ? 7.611 6.386 -7.759 1.00 77.12 129 GLU A O 1
ATOM 1084 N N . SER A 1 130 ? 9.203 7.396 -8.992 1.00 79.75 130 SER A N 1
ATOM 1085 C CA . SER A 1 130 ? 8.669 6.957 -10.281 1.00 79.75 130 SER A CA 1
ATOM 1086 C C . SER A 1 130 ? 8.579 5.431 -10.347 1.00 79.75 130 SER A C 1
ATOM 1088 O O . SER A 1 130 ? 7.559 4.892 -10.766 1.00 79.75 130 SER A O 1
ATOM 1090 N N . PHE A 1 131 ? 9.609 4.730 -9.866 1.00 91.25 131 PHE A N 1
ATOM 1091 C CA . PHE A 1 131 ? 9.638 3.274 -9.790 1.00 91.25 131 PHE A CA 1
ATOM 1092 C C . PHE A 1 131 ? 8.449 2.706 -9.009 1.00 91.25 131 PHE A C 1
ATOM 1094 O O . PHE A 1 131 ? 7.724 1.859 -9.529 1.00 91.25 131 PHE A O 1
ATOM 1101 N N . LEU A 1 132 ? 8.230 3.186 -7.782 1.00 83.31 132 LEU A N 1
ATOM 1102 C CA . LEU A 1 132 ? 7.127 2.723 -6.939 1.00 83.31 132 LEU A CA 1
ATOM 1103 C C . LEU A 1 132 ? 5.770 3.030 -7.568 1.00 83.31 132 LEU A C 1
ATOM 1105 O O . LEU A 1 132 ? 4.907 2.156 -7.596 1.00 83.31 132 LEU A O 1
ATOM 1109 N N . LYS A 1 133 ? 5.614 4.224 -8.147 1.00 76.31 133 LYS A N 1
ATOM 1110 C CA . LYS A 1 133 ? 4.402 4.608 -8.873 1.00 76.31 133 LYS A CA 1
ATOM 1111 C C . LYS A 1 133 ? 4.069 3.617 -9.990 1.00 76.31 133 LYS A C 1
ATOM 1113 O O . LYS A 1 133 ? 2.938 3.143 -10.055 1.00 76.31 133 LYS A O 1
ATOM 1118 N N . TYR A 1 134 ? 5.033 3.279 -10.850 1.00 84.88 134 TYR A N 1
ATOM 1119 C CA . TYR A 1 134 ? 4.793 2.329 -11.941 1.00 84.88 134 TYR A CA 1
ATOM 1120 C C . TYR A 1 134 ? 4.476 0.923 -11.427 1.00 84.88 134 TYR A C 1
ATOM 1122 O O . TYR A 1 134 ? 3.586 0.275 -11.971 1.00 84.88 134 TYR A O 1
ATOM 1130 N N . LEU A 1 135 ? 5.134 0.462 -10.358 1.00 87.56 135 LEU A N 1
ATOM 1131 C CA . LEU A 1 135 ? 4.818 -0.832 -9.747 1.00 87.56 135 LEU A CA 1
ATOM 1132 C C . LEU A 1 135 ? 3.399 -0.884 -9.172 1.00 87.56 135 LEU A C 1
ATOM 1134 O O . LEU A 1 135 ? 2.688 -1.863 -9.391 1.00 87.56 135 LEU A O 1
ATOM 1138 N N . PHE A 1 136 ? 2.981 0.157 -8.453 1.00 78.31 136 PHE A N 1
ATOM 1139 C CA . PHE A 1 136 ? 1.646 0.215 -7.858 1.00 78.31 136 PHE A CA 1
ATOM 1140 C C . PHE A 1 136 ? 0.563 0.308 -8.928 1.00 78.31 136 PHE A C 1
ATOM 1142 O O . PHE A 1 136 ? -0.403 -0.451 -8.880 1.00 78.31 136 PHE A O 1
ATOM 1149 N N . ASN A 1 137 ? 0.762 1.166 -9.932 1.00 74.50 137 ASN A N 1
ATOM 1150 C CA . ASN A 1 137 ? -0.146 1.267 -11.070 1.00 74.50 137 ASN A CA 1
ATOM 1151 C C . ASN A 1 137 ? -0.257 -0.070 -11.806 1.00 74.50 137 ASN A C 1
ATOM 1153 O O . ASN A 1 137 ? -1.365 -0.524 -12.057 1.00 74.50 137 ASN A O 1
ATOM 1157 N N . THR A 1 138 ? 0.869 -0.737 -12.067 1.00 83.94 138 THR A N 1
ATOM 1158 C CA . THR A 1 138 ? 0.894 -2.059 -12.707 1.00 83.94 138 THR A CA 1
ATOM 1159 C C . THR A 1 138 ? 0.047 -3.065 -11.936 1.00 83.94 138 THR A C 1
ATOM 1161 O O . THR A 1 138 ? -0.830 -3.706 -12.511 1.00 83.94 138 THR A O 1
ATOM 1164 N N . ALA A 1 139 ? 0.282 -3.208 -10.627 1.00 79.50 139 ALA A N 1
ATOM 1165 C CA . ALA A 1 139 ? -0.460 -4.174 -9.825 1.00 79.50 139 ALA A CA 1
ATOM 1166 C C . ALA A 1 139 ? -1.970 -3.878 -9.843 1.00 79.50 139 ALA A C 1
ATOM 1168 O O . ALA A 1 139 ? -2.778 -4.779 -10.070 1.00 79.50 139 ALA A O 1
ATOM 1169 N N . LEU A 1 140 ? -2.346 -2.603 -9.696 1.00 73.12 140 LEU A N 1
ATOM 1170 C CA . LEU A 1 140 ? -3.736 -2.156 -9.776 1.00 73.12 140 LEU A CA 1
ATOM 1171 C C . LEU A 1 140 ? -4.369 -2.433 -11.142 1.00 73.12 140 LEU A C 1
ATOM 1173 O O . LEU A 1 140 ? -5.513 -2.887 -11.200 1.00 73.12 140 LEU A O 1
ATOM 1177 N N . GLU A 1 141 ? -3.663 -2.161 -12.237 1.00 79.69 141 GLU A N 1
ATOM 1178 C CA . GLU A 1 141 ? -4.179 -2.391 -13.585 1.00 79.69 141 GLU A CA 1
ATOM 1179 C C . GLU A 1 141 ? -4.411 -3.876 -13.861 1.00 79.69 141 GLU A C 1
ATOM 1181 O O . GLU A 1 141 ? -5.463 -4.243 -14.383 1.00 79.69 141 GLU A O 1
ATOM 1186 N N . TRP A 1 142 ? -3.479 -4.746 -13.472 1.00 86.31 142 TRP A N 1
ATOM 1187 C CA . TRP A 1 142 ? -3.632 -6.188 -13.661 1.00 86.31 142 TRP A CA 1
ATOM 1188 C C . TRP A 1 142 ? -4.802 -6.759 -12.853 1.00 86.31 142 TRP A C 1
ATOM 1190 O O . TRP A 1 142 ? -5.594 -7.542 -13.382 1.00 86.31 142 TRP A O 1
ATOM 1200 N N . ILE A 1 143 ? -4.982 -6.321 -11.606 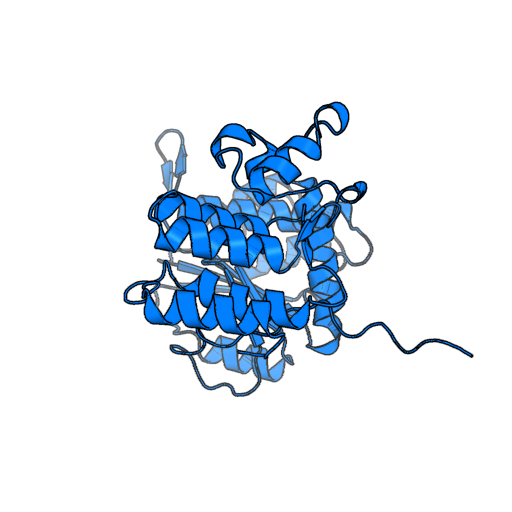1.00 78.06 143 ILE A N 1
ATOM 1201 C CA . ILE A 1 143 ? -6.060 -6.806 -10.728 1.00 78.06 143 ILE A CA 1
ATOM 1202 C C . ILE A 1 143 ? -7.432 -6.320 -11.195 1.00 78.06 143 ILE A C 1
ATOM 1204 O O . ILE A 1 143 ? -8.418 -7.063 -11.147 1.00 78.06 143 ILE A O 1
ATOM 1208 N N . ASN A 1 144 ? -7.508 -5.082 -11.680 1.00 76.12 144 ASN A N 1
ATOM 1209 C CA . ASN A 1 144 ? -8.751 -4.518 -12.198 1.00 76.12 144 ASN A CA 1
ATOM 1210 C C . ASN A 1 144 ? -9.051 -4.959 -13.635 1.00 76.12 144 ASN A C 1
ATOM 1212 O O . ASN A 1 144 ? -10.218 -4.953 -14.042 1.00 76.12 144 AS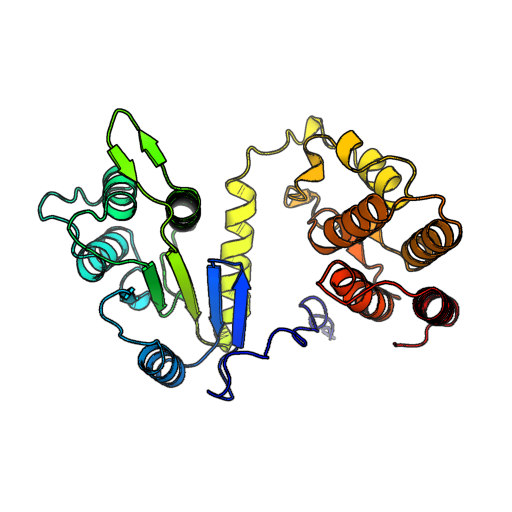N A O 1
ATOM 1216 N N . GLY A 1 145 ? -8.036 -5.421 -14.367 1.00 80.44 145 GLY A N 1
ATOM 1217 C CA . GLY A 1 145 ? -8.112 -5.670 -15.798 1.00 80.44 145 GLY A CA 1
ATOM 1218 C C . GLY A 1 145 ? -8.215 -4.365 -16.591 1.00 80.44 145 GLY A C 1
ATOM 1219 O O . GLY A 1 145 ? -8.418 -3.279 -16.045 1.00 80.44 145 GLY A O 1
ATOM 1220 N N . ARG A 1 146 ? -8.101 -4.472 -17.916 1.00 74.88 146 ARG A N 1
ATOM 1221 C CA . ARG A 1 146 ? -8.175 -3.329 -18.836 1.00 74.88 146 ARG A CA 1
ATOM 1222 C C . ARG A 1 146 ? -9.076 -3.637 -20.015 1.00 74.88 146 ARG A C 1
ATOM 1224 O O . ARG A 1 146 ? -9.184 -4.782 -20.451 1.00 74.88 146 ARG A O 1
ATOM 1231 N N . ASN A 1 147 ? -9.687 -2.587 -20.549 1.00 65.88 147 ASN A N 1
ATOM 1232 C CA . ASN A 1 147 ? -10.464 -2.642 -21.776 1.00 65.88 147 ASN A CA 1
ATOM 1233 C C . ASN A 1 147 ? -10.051 -1.468 -22.671 1.00 65.88 147 ASN A C 1
ATOM 1235 O O . ASN A 1 147 ? -10.676 -0.409 -22.631 1.00 65.88 147 ASN A O 1
ATOM 1239 N N . TYR A 1 148 ? -8.956 -1.643 -23.412 1.00 60.56 148 TYR A N 1
ATOM 1240 C CA . TYR A 1 148 ? -8.485 -0.674 -24.401 1.00 60.56 148 TYR A CA 1
ATOM 1241 C C . TYR A 1 148 ? -8.774 -1.210 -25.798 1.00 60.56 148 TYR A C 1
ATOM 1243 O O . TYR A 1 148 ? -8.261 -2.272 -26.131 1.00 60.56 148 TYR A O 1
ATOM 1251 N N . ASP A 1 149 ? -9.581 -0.480 -26.577 1.00 48.22 149 ASP A N 1
ATOM 1252 C CA . ASP A 1 149 ? -9.736 -0.594 -28.038 1.00 48.22 149 ASP A CA 1
ATOM 1253 C C . ASP A 1 149 ? -9.491 -2.014 -28.607 1.00 48.22 149 ASP A C 1
ATOM 1255 O O . ASP A 1 149 ? -8.579 -2.232 -29.399 1.00 48.22 149 ASP A O 1
ATOM 1259 N N . ASP A 1 150 ? -10.311 -2.979 -28.167 1.00 57.28 150 ASP A N 1
ATOM 1260 C CA . ASP A 1 150 ? -10.348 -4.403 -28.567 1.00 57.28 150 ASP A CA 1
ATOM 1261 C C . ASP A 1 150 ? -9.317 -5.377 -27.940 1.00 57.28 150 ASP A C 1
ATOM 1263 O O . ASP A 1 150 ? -9.423 -6.590 -28.152 1.00 57.28 150 ASP A O 1
ATOM 1267 N N . PHE A 1 151 ? -8.399 -4.917 -27.083 1.00 60.91 151 PHE A N 1
ATOM 1268 C CA . PHE A 1 151 ? -7.462 -5.761 -26.326 1.00 60.91 151 PHE A CA 1
ATOM 1269 C C . PHE A 1 151 ? -7.886 -5.887 -24.857 1.00 60.91 151 PHE A C 1
ATOM 1271 O O . PHE A 1 151 ? -7.584 -5.052 -24.000 1.00 60.91 151 PHE A O 1
ATOM 1278 N N . LEU A 1 152 ? -8.621 -6.960 -24.554 1.00 67.38 152 LEU A N 1
ATOM 1279 C CA . LEU A 1 152 ? -9.061 -7.265 -23.195 1.00 67.38 152 LEU A CA 1
ATOM 1280 C C . LEU A 1 152 ? -7.910 -7.871 -22.381 1.00 67.38 152 LEU A C 1
ATOM 1282 O O . LEU A 1 152 ? -7.618 -9.061 -22.517 1.00 67.38 152 LEU A O 1
ATOM 1286 N N . THR A 1 153 ? -7.334 -7.101 -21.455 1.00 74.44 153 THR A N 1
ATOM 1287 C CA . THR A 1 153 ? -6.553 -7.701 -20.368 1.00 74.44 153 THR A CA 1
ATOM 1288 C C . THR A 1 153 ? -7.527 -8.187 -19.300 1.00 74.44 153 THR A C 1
ATOM 1290 O O . THR A 1 153 ? -8.204 -7.390 -18.643 1.00 74.44 153 THR A O 1
ATOM 1293 N N . LYS A 1 154 ? -7.617 -9.508 -19.123 1.00 82.69 154 LYS A N 1
ATOM 1294 C CA . LYS A 1 154 ? -8.394 -10.095 -18.026 1.00 82.69 154 LYS A CA 1
ATOM 1295 C C . LYS A 1 154 ? -7.806 -9.672 -16.681 1.00 82.69 154 LYS A C 1
ATOM 1297 O O . LYS A 1 154 ? -6.613 -9.417 -16.574 1.00 82.69 154 LYS A O 1
ATOM 1302 N N . LYS A 1 155 ? -8.659 -9.650 -15.658 1.00 87.19 155 LYS A N 1
ATOM 1303 C CA . LYS A 1 155 ? -8.216 -9.527 -14.270 1.00 87.19 155 LYS A CA 1
ATOM 1304 C C . LYS A 1 155 ? -7.277 -10.684 -13.948 1.00 87.19 155 LYS A C 1
ATOM 1306 O O . LYS A 1 155 ? -7.707 -11.838 -14.005 1.00 87.19 155 LYS A O 1
ATOM 1311 N N . THR A 1 156 ? -6.043 -10.362 -13.602 1.00 88.62 156 THR A N 1
ATOM 1312 C CA . THR A 1 156 ? -4.992 -11.330 -13.298 1.00 88.62 156 THR A CA 1
ATOM 1313 C C . THR A 1 156 ? -4.291 -10.885 -12.017 1.00 88.62 156 THR A C 1
ATOM 1315 O O . THR A 1 156 ? -3.860 -9.735 -11.940 1.00 88.62 156 THR A O 1
ATOM 1318 N N . PRO A 1 157 ? -4.161 -11.751 -10.999 1.00 88.44 157 PRO A N 1
ATOM 1319 C CA . PRO A 1 157 ? -3.390 -11.433 -9.804 1.00 88.44 157 PRO A CA 1
ATOM 1320 C C . PRO A 1 157 ? -1.951 -11.035 -10.147 1.00 88.44 157 PRO A C 1
ATOM 1322 O O . PRO A 1 157 ? -1.272 -11.735 -10.905 1.00 88.44 157 PRO A O 1
ATOM 1325 N N . PHE A 1 158 ? -1.490 -9.932 -9.562 1.00 88.69 158 PHE A N 1
ATOM 1326 C CA . PHE A 1 158 ? -0.122 -9.443 -9.695 1.00 88.69 158 PHE A CA 1
ATOM 1327 C C . PHE A 1 158 ? 0.409 -9.060 -8.312 1.00 88.69 158 PHE A C 1
ATOM 1329 O O . PHE A 1 158 ? 0.219 -7.940 -7.849 1.00 88.69 158 PHE A O 1
ATOM 1336 N N . ASP A 1 159 ? 1.066 -10.007 -7.649 1.00 87.94 159 ASP A N 1
ATOM 1337 C CA . ASP A 1 159 ? 1.635 -9.811 -6.317 1.00 87.94 159 ASP A CA 1
ATOM 1338 C C . ASP A 1 159 ? 3.046 -9.220 -6.397 1.00 87.94 159 ASP A C 1
ATOM 1340 O O . ASP A 1 159 ? 3.885 -9.693 -7.165 1.00 87.94 159 ASP A O 1
ATOM 1344 N N . ILE A 1 160 ? 3.359 -8.243 -5.547 1.00 89.62 160 ILE A N 1
ATOM 1345 C CA . ILE A 1 160 ? 4.695 -7.651 -5.426 1.00 89.62 160 ILE A CA 1
ATOM 1346 C C . ILE A 1 160 ? 5.227 -7.863 -4.013 1.00 89.62 160 ILE A C 1
ATOM 1348 O O . ILE A 1 160 ? 4.652 -7.378 -3.051 1.00 89.62 160 ILE A O 1
ATOM 1352 N N . TYR A 1 161 ? 6.363 -8.541 -3.887 1.00 90.19 161 TYR A N 1
ATOM 1353 C CA . TYR A 1 161 ? 7.079 -8.797 -2.644 1.00 90.19 161 TYR A CA 1
ATOM 1354 C C . TYR A 1 161 ? 8.338 -7.931 -2.560 1.00 90.19 161 TYR A C 1
ATOM 1356 O O . TYR A 1 161 ? 9.344 -8.202 -3.217 1.00 90.19 161 TYR A O 1
ATOM 1364 N N . PHE A 1 162 ? 8.309 -6.913 -1.709 1.00 88.69 162 PHE A N 1
ATOM 1365 C CA . PHE A 1 162 ? 9.450 -6.078 -1.356 1.00 88.69 162 PHE A CA 1
ATOM 1366 C C . PHE A 1 162 ? 10.248 -6.733 -0.234 1.00 88.69 162 PHE A C 1
ATOM 1368 O O . PHE A 1 162 ? 9.828 -6.731 0.921 1.00 88.69 162 PHE A O 1
ATOM 1375 N N . HIS A 1 163 ? 11.413 -7.286 -0.549 1.00 92.25 163 HIS A N 1
ATOM 1376 C CA . HIS A 1 163 ? 12.296 -7.887 0.438 1.00 92.25 163 HIS A CA 1
ATOM 1377 C C . HIS A 1 163 ? 13.376 -6.909 0.912 1.00 92.25 163 HIS A C 1
ATOM 1379 O O . HIS A 1 163 ? 14.055 -6.280 0.102 1.00 92.25 163 HIS A O 1
ATOM 1385 N N . SER A 1 164 ? 13.621 -6.851 2.219 1.00 86.50 164 SER A N 1
ATOM 1386 C CA . SER A 1 164 ? 14.851 -6.282 2.773 1.00 86.50 164 SER A CA 1
ATOM 1387 C C . SER A 1 164 ? 15.300 -7.044 4.014 1.00 86.50 164 SER A C 1
ATOM 1389 O O . SER A 1 164 ? 14.509 -7.694 4.694 1.00 86.50 164 SER A O 1
ATOM 1391 N N . ASN A 1 165 ? 16.565 -6.874 4.395 1.00 81.50 165 ASN A N 1
ATOM 1392 C CA . ASN A 1 165 ? 17.024 -7.367 5.692 1.00 81.50 165 ASN A CA 1
ATOM 1393 C C . ASN A 1 165 ? 16.261 -6.681 6.838 1.00 81.50 165 ASN A C 1
ATOM 1395 O O . ASN A 1 165 ? 15.962 -5.488 6.757 1.00 81.50 165 ASN A O 1
ATOM 1399 N N . GLU A 1 166 ? 16.015 -7.397 7.943 1.00 69.81 166 GLU A N 1
ATOM 1400 C CA . GLU A 1 166 ? 15.298 -6.846 9.110 1.00 69.81 166 GLU A CA 1
ATOM 1401 C C . GLU A 1 166 ? 15.919 -5.540 9.626 1.00 69.81 166 GLU A C 1
ATOM 1403 O O . GLU A 1 166 ? 15.209 -4.612 10.009 1.00 69.81 166 GLU A O 1
ATOM 1408 N N . LYS A 1 167 ? 17.253 -5.443 9.582 1.00 74.19 167 LYS A N 1
ATOM 1409 C CA . LYS A 1 167 ? 18.010 -4.258 10.014 1.00 74.19 167 LYS A CA 1
ATOM 1410 C C . LYS A 1 167 ? 17.731 -3.007 9.178 1.00 74.19 167 LYS A C 1
ATOM 1412 O O . LYS A 1 167 ? 17.988 -1.914 9.660 1.00 74.19 167 LYS A O 1
ATOM 1417 N N . SER A 1 168 ? 17.246 -3.176 7.952 1.00 70.56 168 SER A N 1
ATOM 1418 C CA . SER A 1 168 ? 16.959 -2.095 7.004 1.00 70.56 168 SER A CA 1
ATOM 1419 C C . SER A 1 168 ? 15.460 -1.822 6.859 1.00 70.56 168 SER A C 1
ATOM 1421 O O . SER A 1 168 ? 15.080 -0.949 6.085 1.00 70.56 168 SER A O 1
ATOM 1423 N N . SER A 1 169 ? 14.613 -2.544 7.605 1.00 64.56 169 SER A N 1
ATOM 1424 C CA . SER A 1 169 ? 13.149 -2.459 7.511 1.00 64.56 169 SER A CA 1
ATOM 1425 C C . SER A 1 169 ? 12.611 -1.045 7.757 1.00 64.56 169 SER A C 1
ATOM 1427 O O . SER A 1 169 ? 11.789 -0.569 6.982 1.00 64.56 169 SER A O 1
ATOM 1429 N N . SER A 1 170 ? 13.105 -0.333 8.774 1.00 53.31 170 SER A N 1
ATOM 1430 C CA . SER A 1 170 ? 12.668 1.039 9.076 1.00 53.31 170 SER A CA 1
ATOM 1431 C C . SER A 1 170 ? 12.980 2.017 7.949 1.00 53.31 170 SER A C 1
ATOM 1433 O O . SER A 1 170 ? 12.145 2.849 7.600 1.00 53.31 170 SER A O 1
ATOM 1435 N N . ASP A 1 171 ? 14.172 1.902 7.368 1.00 64.00 171 ASP A N 1
ATOM 1436 C CA . ASP A 1 171 ? 14.660 2.836 6.357 1.00 64.00 171 ASP A CA 1
ATOM 1437 C C . ASP A 1 171 ? 13.898 2.651 5.049 1.00 64.00 171 ASP A C 1
ATOM 1439 O O . ASP A 1 171 ? 13.504 3.633 4.420 1.00 64.00 171 ASP A O 1
ATOM 1443 N N . ILE A 1 172 ? 13.638 1.398 4.656 1.00 67.25 172 ILE A N 1
ATOM 1444 C CA . ILE A 1 172 ? 12.890 1.137 3.429 1.00 67.25 172 ILE A CA 1
ATOM 1445 C C . ILE A 1 172 ? 11.418 1.513 3.565 1.00 67.25 172 ILE A C 1
ATOM 1447 O O . ILE A 1 172 ? 10.855 2.115 2.655 1.00 67.25 172 ILE A O 1
ATOM 1451 N N . VAL A 1 173 ? 10.812 1.215 4.716 1.00 62.84 173 VAL A N 1
ATOM 1452 C CA . VAL A 1 173 ? 9.430 1.592 5.006 1.00 62.84 173 VAL A CA 1
ATOM 1453 C C . VAL A 1 173 ? 9.290 3.109 4.944 1.00 62.84 173 VAL A C 1
ATOM 1455 O O . VAL A 1 173 ? 8.443 3.607 4.209 1.00 62.84 173 VAL A O 1
ATOM 1458 N N . LYS A 1 174 ? 10.183 3.849 5.611 1.00 61.38 174 LYS A N 1
ATOM 1459 C CA . LYS A 1 174 ? 10.212 5.314 5.558 1.00 61.38 174 LYS A CA 1
ATOM 1460 C C . LYS A 1 174 ? 10.315 5.835 4.124 1.00 61.38 174 LYS A C 1
ATOM 1462 O O . LYS A 1 174 ? 9.552 6.709 3.735 1.00 61.38 174 LYS A O 1
ATOM 1467 N N . ARG A 1 175 ? 11.225 5.275 3.329 1.00 69.06 175 ARG A N 1
ATOM 1468 C CA . ARG A 1 175 ? 11.483 5.734 1.961 1.00 69.06 175 ARG A CA 1
ATOM 1469 C C . ARG A 1 175 ? 10.309 5.481 1.007 1.00 69.06 175 ARG A C 1
ATOM 1471 O O . ARG A 1 175 ? 10.069 6.278 0.104 1.00 69.06 175 ARG A O 1
ATOM 1478 N N . ILE A 1 176 ? 9.577 4.385 1.207 1.00 65.31 176 ILE A N 1
ATOM 1479 C CA . ILE A 1 176 ? 8.348 4.080 0.461 1.00 65.31 176 ILE A CA 1
ATOM 1480 C C . ILE A 1 176 ? 7.209 5.007 0.901 1.00 65.31 176 ILE A C 1
ATOM 1482 O O . ILE A 1 176 ? 6.501 5.526 0.045 1.00 65.31 176 ILE A O 1
ATOM 1486 N N . PHE A 1 177 ? 7.081 5.292 2.200 1.00 52.66 177 PHE A N 1
ATOM 1487 C CA . PHE A 1 177 ? 6.071 6.223 2.713 1.00 52.66 177 PHE A CA 1
ATOM 1488 C C . PHE A 1 177 ? 6.283 7.667 2.246 1.00 52.66 177 PHE A C 1
ATOM 1490 O O . PHE A 1 177 ? 5.345 8.310 1.787 1.00 52.66 177 PHE A O 1
ATOM 1497 N N . GLU A 1 178 ? 7.520 8.167 2.286 1.00 52.22 178 GLU A N 1
ATOM 1498 C CA . GLU A 1 178 ? 7.863 9.503 1.769 1.00 52.22 178 GLU A CA 1
ATOM 1499 C C . GLU A 1 178 ? 7.523 9.656 0.277 1.00 52.22 178 GLU A C 1
ATOM 1501 O O . GLU A 1 178 ? 7.266 10.760 -0.194 1.00 52.22 178 GLU A O 1
ATOM 1506 N N . THR A 1 179 ? 7.488 8.541 -0.456 1.00 52.72 179 THR A N 1
ATOM 1507 C CA . THR A 1 179 ? 7.139 8.494 -1.876 1.00 52.72 179 THR A CA 1
ATOM 1508 C C . THR A 1 179 ? 5.625 8.502 -2.115 1.00 52.72 179 THR A C 1
ATOM 1510 O O . THR A 1 179 ? 5.150 9.201 -3.010 1.00 52.72 179 THR A O 1
ATOM 1513 N N . SER A 1 180 ? 4.848 7.723 -1.354 1.00 42.19 180 SER A N 1
ATOM 1514 C CA . SER A 1 180 ? 3.396 7.595 -1.563 1.00 42.19 180 SER A CA 1
ATOM 1515 C C . SER A 1 180 ? 2.652 8.926 -1.400 1.00 42.19 180 SER A C 1
ATOM 1517 O O . SER A 1 180 ? 1.727 9.187 -2.168 1.00 42.19 180 SER A O 1
ATOM 1519 N N . VAL A 1 181 ? 3.142 9.809 -0.520 1.00 36.72 181 VAL A N 1
ATOM 1520 C CA . VAL A 1 181 ? 2.633 11.181 -0.304 1.00 36.72 181 VAL A CA 1
ATOM 1521 C C . VAL A 1 181 ? 2.720 12.060 -1.568 1.00 36.72 181 VAL A C 1
ATOM 1523 O O . VAL A 1 181 ? 1.968 13.020 -1.713 1.00 36.72 181 VAL A O 1
ATOM 1526 N N . SER A 1 182 ? 3.604 11.740 -2.519 1.00 36.69 182 SER A N 1
ATOM 1527 C CA . SER A 1 182 ? 3.837 12.543 -3.732 1.00 36.69 182 SER A CA 1
ATOM 1528 C C . SER A 1 182 ? 2.976 12.118 -4.942 1.00 36.69 182 SER A C 1
ATOM 1530 O O . SER A 1 182 ? 2.838 12.861 -5.916 1.00 36.69 182 SER A O 1
ATOM 1532 N N . THR A 1 183 ? 2.342 10.935 -4.896 1.00 35.50 183 THR A N 1
ATOM 1533 C CA . THR A 1 183 ? 1.645 10.338 -6.061 1.00 35.50 183 THR A CA 1
ATOM 1534 C C . THR A 1 183 ? 0.123 10.526 -6.099 1.00 35.50 183 THR A C 1
ATOM 1536 O O . THR A 1 183 ? -0.481 10.364 -7.163 1.00 35.50 183 THR A O 1
ATOM 1539 N N . THR A 1 184 ? -0.508 10.926 -4.994 1.00 37.56 184 THR A N 1
ATOM 1540 C CA . THR A 1 184 ? -1.895 11.417 -4.968 1.00 37.56 184 THR A CA 1
ATOM 1541 C C . THR A 1 184 ? -1.923 12.862 -5.468 1.00 37.56 184 THR A C 1
ATOM 1543 O O . THR A 1 184 ? -0.973 13.602 -5.221 1.00 37.56 184 THR A O 1
ATOM 1546 N N . ARG A 1 185 ? -2.975 13.310 -6.183 1.00 37.12 185 ARG A N 1
ATOM 1547 C CA . ARG A 1 185 ? -3.121 14.754 -6.478 1.00 37.12 185 ARG A CA 1
ATOM 1548 C C . ARG A 1 185 ? -2.963 15.499 -5.146 1.00 37.12 185 ARG A C 1
ATOM 1550 O O . ARG A 1 185 ? -3.747 15.204 -4.247 1.00 37.12 185 ARG A O 1
ATOM 1557 N N . PRO A 1 186 ? -1.972 16.394 -4.986 1.00 46.81 186 PRO A N 1
ATOM 1558 C CA . PRO A 1 186 ? -1.779 17.059 -3.712 1.00 46.81 186 PRO A CA 1
ATOM 1559 C C . PRO A 1 186 ? -3.043 17.854 -3.415 1.00 46.81 186 PRO A C 1
ATOM 1561 O O . PRO A 1 186 ? -3.463 18.678 -4.233 1.00 46.81 186 PRO A O 1
ATOM 1564 N N . ILE A 1 187 ? -3.657 17.564 -2.269 1.00 52.84 187 ILE A N 1
ATOM 1565 C CA . ILE A 1 187 ? -4.717 18.391 -1.700 1.00 52.84 187 ILE A CA 1
ATOM 1566 C C . ILE A 1 187 ? -4.143 19.805 -1.649 1.00 52.84 187 ILE A C 1
ATOM 1568 O O . ILE A 1 187 ? -3.049 19.998 -1.109 1.00 52.84 187 ILE A O 1
ATOM 1572 N N . ASP A 1 188 ? -4.814 20.779 -2.272 1.00 61.28 188 ASP A N 1
ATOM 1573 C CA . ASP A 1 188 ? -4.336 22.162 -2.238 1.00 61.28 188 ASP A CA 1
ATOM 1574 C C . ASP A 1 188 ? -4.222 22.569 -0.766 1.00 61.28 188 ASP A C 1
ATOM 1576 O O . ASP A 1 188 ? -5.226 22.649 -0.061 1.00 61.28 188 ASP A O 1
ATOM 1580 N N . GLU A 1 189 ? -2.999 22.809 -0.283 1.00 62.50 189 GLU A N 1
ATOM 1581 C CA . GLU A 1 189 ? -2.747 23.110 1.129 1.00 62.50 189 GLU A CA 1
ATOM 1582 C C . GLU A 1 189 ? -3.558 24.319 1.622 1.00 62.50 189 GLU A C 1
ATOM 1584 O O . GLU A 1 189 ? -3.824 24.446 2.816 1.00 62.50 189 GLU A O 1
ATOM 1589 N N . LYS A 1 190 ? -3.983 25.210 0.711 1.00 65.44 190 LYS A N 1
ATOM 1590 C CA . LYS A 1 190 ? -4.856 26.351 1.026 1.00 65.44 190 LYS A CA 1
ATOM 1591 C C . LYS A 1 190 ? -6.294 25.954 1.361 1.00 65.44 190 LYS A C 1
ATOM 1593 O O . LYS A 1 190 ? -7.019 26.783 1.905 1.00 65.44 190 LYS A O 1
ATOM 1598 N N . MET A 1 191 ? -6.711 24.742 1.007 1.00 65.50 191 MET A N 1
ATOM 1599 C CA . MET A 1 191 ? -8.046 24.196 1.250 1.00 65.50 191 MET A CA 1
ATOM 1600 C C . MET A 1 191 ? -8.119 23.315 2.503 1.00 65.50 191 MET A C 1
ATOM 1602 O O . MET A 1 191 ? -9.216 22.925 2.893 1.00 65.50 191 MET A O 1
ATOM 1606 N N . ILE A 1 192 ? -6.987 23.017 3.153 1.00 78.19 192 ILE A N 1
ATOM 1607 C CA . ILE A 1 192 ? -6.964 22.190 4.365 1.00 78.19 192 ILE A CA 1
ATOM 1608 C C . ILE A 1 192 ? -7.508 22.999 5.544 1.00 78.19 192 ILE A C 1
ATOM 1610 O O . ILE A 1 192 ? -6.850 23.910 6.053 1.00 78.19 192 ILE A O 1
ATOM 1614 N N . ASP A 1 193 ? -8.699 22.625 6.004 1.00 83.81 193 ASP A N 1
ATOM 1615 C CA . ASP A 1 193 ? -9.287 23.109 7.249 1.00 83.81 193 ASP A CA 1
ATOM 1616 C C . ASP A 1 193 ? -9.258 21.993 8.296 1.00 83.81 193 ASP A C 1
ATOM 1618 O O . ASP A 1 193 ? -10.108 21.108 8.285 1.00 83.81 193 ASP A O 1
ATOM 1622 N N . LEU A 1 194 ? -8.296 22.032 9.224 1.00 88.81 194 LEU A N 1
ATOM 1623 C CA . LEU A 1 194 ? -8.190 21.023 10.290 1.00 88.81 194 LEU A CA 1
ATOM 1624 C C . LEU A 1 194 ? -9.468 20.919 11.135 1.00 88.81 194 LEU A C 1
ATOM 1626 O O . LEU A 1 194 ? -9.759 19.849 11.660 1.00 88.81 194 LEU A O 1
ATOM 1630 N N . LYS A 1 195 ? -10.288 21.978 11.192 1.00 93.38 195 LYS A N 1
ATOM 1631 C CA . LYS A 1 195 ? -11.552 21.947 11.933 1.00 93.38 195 LYS A CA 1
ATOM 1632 C C . LYS A 1 195 ? -12.541 20.934 11.379 1.00 93.38 195 LYS A C 1
ATOM 1634 O O . LYS A 1 195 ? -13.379 20.448 12.128 1.00 93.38 195 LYS A O 1
ATOM 1639 N N . ILE A 1 196 ? -12.501 20.626 10.082 1.00 93.50 196 ILE A N 1
ATOM 1640 C CA . ILE A 1 196 ? -13.412 19.623 9.515 1.00 93.50 196 ILE A CA 1
ATOM 1641 C C . ILE A 1 196 ? -13.025 18.211 9.970 1.00 93.50 196 ILE A C 1
ATOM 1643 O O . ILE A 1 196 ? -13.892 17.391 10.251 1.00 93.50 196 ILE A O 1
ATOM 1647 N N . LEU A 1 197 ? -11.726 17.958 10.130 1.00 94.00 197 LEU A N 1
ATOM 1648 C CA . LEU A 1 197 ? -11.191 16.693 10.624 1.00 94.00 197 LEU A CA 1
ATOM 1649 C C . LEU A 1 197 ? -11.411 16.536 12.138 1.00 94.00 197 LEU A C 1
ATOM 1651 O O . LEU A 1 197 ? -11.673 15.421 12.583 1.00 94.00 197 LEU A O 1
ATOM 1655 N N . GLU A 1 198 ? -11.358 17.629 12.910 1.00 96.44 198 GLU A N 1
ATOM 1656 C CA . GLU A 1 198 ? -11.773 17.665 14.326 1.00 96.44 198 GLU A CA 1
ATOM 1657 C C . GLU A 1 198 ? -13.268 17.334 14.465 1.00 96.44 198 GLU A C 1
ATOM 1659 O O . GLU A 1 198 ? -13.644 16.447 15.221 1.00 96.44 198 GLU A O 1
ATOM 1664 N N . LYS A 1 199 ? -14.128 17.955 13.648 1.00 97.00 199 LYS A N 1
ATOM 1665 C CA . LYS A 1 199 ? -15.568 17.651 13.634 1.00 97.00 199 LYS A CA 1
ATOM 1666 C C . LYS A 1 199 ? -15.878 16.198 13.297 1.00 97.00 199 LYS A C 1
ATOM 1668 O O . LYS A 1 199 ? -16.816 15.630 13.850 1.00 97.00 199 LYS A O 1
ATOM 1673 N N . TYR A 1 200 ? -15.129 15.603 12.371 1.00 97.06 200 TYR A N 1
ATOM 1674 C CA . TYR A 1 200 ? -15.280 14.183 12.063 1.00 97.06 200 TYR A CA 1
ATOM 1675 C C . TYR A 1 200 ? -14.822 13.303 13.230 1.00 97.06 200 TYR A C 1
ATOM 1677 O O . TYR A 1 200 ? -15.511 12.347 13.585 1.00 97.06 200 TYR A O 1
ATOM 1685 N N . LEU A 1 201 ? -13.703 13.657 13.872 1.00 96.69 201 LEU A N 1
ATOM 1686 C CA . LEU A 1 201 ? -13.214 12.973 15.070 1.00 96.69 201 LEU A CA 1
ATOM 1687 C C . LEU A 1 201 ? -14.275 12.966 16.184 1.00 96.69 201 LEU A C 1
ATOM 1689 O O . LEU A 1 201 ? -14.507 11.922 16.788 1.00 96.69 201 LEU A O 1
ATOM 1693 N N . ASP A 1 202 ? -14.984 14.081 16.364 1.00 96.81 202 ASP A N 1
ATOM 1694 C CA . ASP A 1 202 ? -16.083 14.246 17.326 1.00 96.81 202 ASP A CA 1
ATOM 1695 C C . ASP A 1 202 ? -17.435 13.658 16.862 1.00 96.81 202 ASP A C 1
ATOM 1697 O O . ASP A 1 202 ? -18.445 13.747 17.574 1.00 96.81 202 ASP A O 1
ATOM 1701 N N . LEU A 1 203 ? -17.484 13.021 15.683 1.00 95.75 203 LEU A N 1
ATOM 1702 C CA . LEU A 1 203 ? -18.706 12.477 15.074 1.00 95.75 203 LEU A CA 1
ATOM 1703 C C . LEU A 1 203 ? -19.812 13.543 14.928 1.00 95.75 203 LEU A C 1
ATOM 1705 O O . LEU A 1 203 ? -20.996 13.255 15.141 1.00 95.75 203 LEU A O 1
ATOM 1709 N N . GLU A 1 204 ? -19.430 14.790 14.634 1.00 95.44 204 GLU A N 1
ATOM 1710 C CA . GLU A 1 204 ? -20.350 15.889 14.308 1.00 95.44 204 GLU A CA 1
ATOM 1711 C C . GLU A 1 204 ? -20.744 15.897 12.827 1.00 95.44 204 GLU A C 1
ATOM 1713 O O . GLU A 1 204 ? -21.789 16.443 12.471 1.00 95.44 204 GLU A O 1
ATOM 1718 N N . ILE A 1 205 ? -19.902 15.309 11.975 1.00 94.69 205 ILE A N 1
ATOM 1719 C CA . ILE A 1 205 ? -20.107 15.174 10.531 1.00 94.69 205 ILE A CA 1
ATOM 1720 C C . ILE A 1 205 ? -19.833 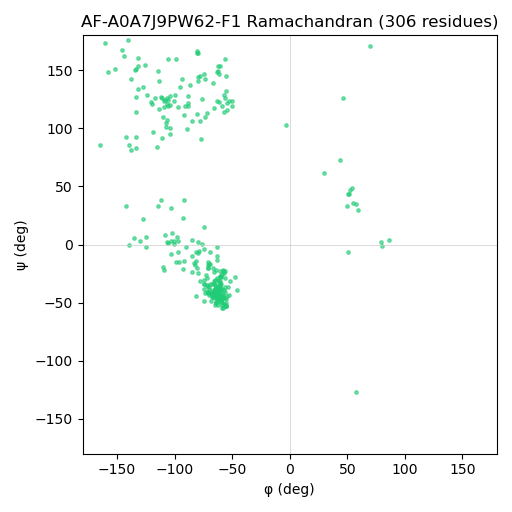13.736 10.086 1.00 94.69 205 ILE A C 1
ATOM 1722 O O . ILE A 1 205 ? -19.137 12.982 10.767 1.00 94.69 205 ILE A O 1
ATOM 1726 N N . SER A 1 206 ? -20.359 13.376 8.922 1.00 90.81 206 SER A N 1
ATOM 1727 C CA . SER A 1 206 ? -20.092 12.106 8.246 1.00 90.81 206 SER A CA 1
ATOM 1728 C C . SER A 1 206 ? -18.762 12.120 7.481 1.00 90.81 206 SER A C 1
ATOM 1730 O O . SER A 1 206 ? -18.177 13.173 7.217 1.00 90.81 206 SER A O 1
ATOM 1732 N N . LYS A 1 207 ? -18.289 10.937 7.073 1.00 86.88 207 LYS A N 1
ATOM 1733 C CA . LYS A 1 207 ? -17.060 10.793 6.275 1.00 86.88 207 LYS A CA 1
ATOM 1734 C C . LYS A 1 207 ? -17.186 11.428 4.890 1.00 86.88 207 LYS A C 1
ATOM 1736 O O . LYS A 1 207 ? -16.227 12.022 4.407 1.00 86.88 207 LYS A O 1
ATOM 1741 N N . ASP A 1 208 ? -18.370 11.369 4.283 1.00 84.88 208 ASP A N 1
ATOM 1742 C CA . ASP A 1 208 ? -18.646 11.984 2.978 1.00 84.88 208 ASP A CA 1
ATOM 1743 C C . ASP A 1 208 ? -18.444 13.509 3.004 1.00 84.88 208 ASP A C 1
ATOM 1745 O O . ASP A 1 208 ? -17.994 14.110 2.025 1.00 84.88 208 ASP A O 1
ATOM 1749 N N . GLU A 1 209 ? -18.721 14.147 4.143 1.00 90.19 209 GLU A N 1
ATOM 1750 C CA . GLU A 1 209 ? -18.557 15.592 4.325 1.00 90.19 209 GLU A CA 1
ATOM 1751 C C . GLU A 1 209 ? -17.086 16.035 4.390 1.00 90.19 209 GLU A C 1
ATOM 1753 O O . GLU A 1 209 ? -16.806 17.217 4.193 1.00 90.19 209 GLU A O 1
ATOM 1758 N N . LEU A 1 210 ? -16.134 15.111 4.583 1.00 85.88 210 LEU A N 1
ATOM 1759 C CA . LEU A 1 210 ? -14.695 15.404 4.510 1.00 85.88 210 LEU A CA 1
ATOM 1760 C C . LEU A 1 210 ? -14.215 15.711 3.081 1.00 85.88 210 LEU A C 1
ATOM 1762 O O . LEU A 1 210 ? -13.122 16.257 2.903 1.00 85.88 210 LEU A O 1
ATOM 1766 N N . GLY A 1 211 ? -14.994 15.358 2.054 1.00 83.31 211 GLY A N 1
ATOM 1767 C CA . GLY A 1 211 ? -14.628 15.596 0.660 1.00 83.31 211 GLY A CA 1
ATOM 1768 C C . GLY A 1 211 ? -13.292 14.941 0.291 1.00 83.31 211 GLY A C 1
ATOM 1769 O O . GLY A 1 211 ? -13.083 13.752 0.524 1.00 83.31 211 GLY A O 1
ATOM 1770 N N . GLU A 1 212 ? -12.359 15.716 -0.267 1.00 74.31 212 GLU A N 1
ATOM 1771 C CA . GLU A 1 212 ? -11.040 15.211 -0.689 1.00 74.31 212 GLU A CA 1
ATOM 1772 C C . GLU A 1 212 ? -10.166 14.731 0.484 1.00 74.31 212 GLU A C 1
ATOM 1774 O O . GLU A 1 212 ? -9.308 13.872 0.290 1.00 74.31 212 GLU A O 1
ATOM 1779 N N . LEU A 1 213 ? -10.408 15.219 1.708 1.00 79.94 213 LEU A N 1
ATOM 1780 C CA . LEU A 1 213 ? -9.633 14.830 2.894 1.00 79.94 213 LEU A CA 1
ATOM 1781 C C . LEU A 1 213 ? -9.923 13.389 3.342 1.00 79.94 213 LEU A C 1
ATOM 1783 O O . LEU A 1 213 ? -9.091 12.785 4.022 1.00 79.94 213 LEU A O 1
ATOM 1787 N N . SER A 1 214 ? -11.064 12.822 2.924 1.00 75.94 214 SER A N 1
ATOM 1788 C CA . SER A 1 214 ? -11.474 11.440 3.229 1.00 75.94 214 SER A CA 1
ATOM 1789 C C . SER A 1 214 ? -10.532 10.374 2.655 1.00 75.94 214 SER A C 1
ATOM 1791 O O . SER A 1 214 ? -10.593 9.218 3.069 1.00 75.94 214 SER A O 1
ATOM 1793 N N . GLN A 1 215 ? -9.626 10.756 1.746 1.00 67.44 215 GLN A N 1
ATOM 1794 C CA . GLN A 1 215 ? -8.572 9.876 1.237 1.00 67.44 215 GLN A CA 1
ATOM 1795 C C . GLN A 1 215 ? -7.544 9.502 2.314 1.00 67.44 215 GLN A C 1
ATOM 1797 O O . GLN A 1 215 ? -6.842 8.510 2.158 1.00 67.44 215 GLN A O 1
ATOM 1802 N N . GLY A 1 216 ? -7.446 10.284 3.396 1.00 63.28 216 GLY A N 1
ATOM 1803 C CA . GLY A 1 216 ? -6.578 9.981 4.536 1.00 63.28 216 GLY A CA 1
ATOM 1804 C C . GLY A 1 216 ? -5.099 10.315 4.330 1.00 63.28 216 GLY A C 1
ATOM 1805 O O . GLY A 1 216 ? -4.314 10.093 5.244 1.00 63.28 216 GLY A O 1
ATOM 1806 N N . PHE A 1 217 ? -4.715 10.877 3.181 1.00 59.78 217 PHE A N 1
ATOM 1807 C CA . PHE A 1 217 ? -3.339 11.303 2.908 1.00 59.78 217 PHE A CA 1
ATOM 1808 C C . PHE A 1 217 ? -3.144 12.768 3.295 1.00 59.78 217 PHE A C 1
ATOM 1810 O O . PHE A 1 217 ? -3.702 13.672 2.666 1.00 59.78 217 PHE A O 1
ATOM 1817 N N . ALA A 1 218 ? -2.356 13.004 4.335 1.00 57.12 218 ALA A N 1
ATOM 1818 C CA . ALA A 1 218 ? -2.034 14.340 4.804 1.00 57.12 218 ALA A CA 1
ATOM 1819 C C . ALA A 1 218 ? -0.726 14.795 4.143 1.00 57.12 218 ALA A C 1
ATOM 1821 O O . ALA A 1 218 ? 0.201 14.009 4.005 1.00 57.12 218 ALA A O 1
ATOM 1822 N N . PRO A 1 219 ? -0.560 16.069 3.755 1.00 58.91 219 PRO A N 1
ATOM 1823 C CA . PRO A 1 219 ? 0.771 16.557 3.407 1.00 58.91 219 PRO A CA 1
ATOM 1824 C C . PRO A 1 219 ? 1.693 16.490 4.630 1.00 58.91 219 PRO A C 1
ATOM 1826 O O . PRO A 1 219 ? 1.239 16.753 5.741 1.00 58.91 219 PRO A O 1
ATOM 1829 N N . VAL A 1 220 ? 2.999 16.263 4.437 1.00 54.31 220 VAL A N 1
ATOM 1830 C CA . VAL A 1 220 ? 4.004 16.072 5.517 1.00 54.31 220 VAL A CA 1
ATOM 1831 C C . VAL A 1 220 ? 3.899 17.085 6.661 1.00 54.31 220 VAL A C 1
ATOM 1833 O O . VAL A 1 220 ? 4.050 16.738 7.829 1.00 54.31 220 VAL A O 1
ATOM 1836 N N . LYS A 1 221 ? 3.619 18.350 6.338 1.00 64.19 221 LYS A N 1
ATOM 1837 C CA . LYS A 1 221 ? 3.447 19.432 7.318 1.00 64.19 221 LYS A CA 1
ATOM 1838 C C . LYS A 1 221 ? 2.291 19.192 8.302 1.00 64.19 221 LYS A C 1
ATOM 1840 O O . LYS A 1 221 ? 2.327 19.733 9.402 1.00 64.19 221 LYS A O 1
ATOM 1845 N N . TYR A 1 222 ? 1.278 18.445 7.882 1.00 67.50 222 TYR A N 1
ATOM 1846 C CA . TYR A 1 222 ? 0.039 18.194 8.605 1.00 67.50 222 TYR A CA 1
ATOM 1847 C C . TYR A 1 222 ? -0.054 16.776 9.185 1.00 67.50 222 TYR A C 1
ATOM 1849 O O . TYR A 1 222 ? -1.063 16.459 9.817 1.00 67.50 222 TYR A O 1
ATOM 1857 N N . HIS A 1 223 ? 0.976 15.941 9.025 1.00 70.25 223 HIS A N 1
ATOM 1858 C CA . HIS A 1 223 ? 0.981 14.589 9.584 1.00 70.25 223 HIS A CA 1
ATOM 1859 C C . HIS A 1 223 ? 0.748 14.613 11.098 1.00 70.25 223 HIS A C 1
ATOM 1861 O O . HIS A 1 223 ? 1.472 15.294 11.826 1.00 70.25 223 HIS A O 1
ATOM 1867 N N . GLY A 1 224 ? -0.250 13.861 11.562 1.00 67.38 224 GLY A N 1
ATOM 1868 C CA . GLY A 1 224 ? -0.592 13.731 12.975 1.00 67.38 224 GLY A CA 1
ATOM 1869 C C . GLY A 1 224 ? -0.950 15.055 13.650 1.00 67.38 224 GLY A C 1
ATOM 1870 O O . GLY A 1 224 ? -0.680 15.221 14.835 1.00 67.38 224 GLY A O 1
ATOM 1871 N N . SER A 1 225 ? -1.501 16.022 12.909 1.00 81.31 225 SER A N 1
ATOM 1872 C CA . SER A 1 225 ? -1.820 17.348 13.462 1.00 81.31 225 SER A CA 1
ATOM 1873 C C . SER A 1 225 ? -2.975 17.339 14.456 1.00 81.31 225 SER A C 1
ATOM 1875 O O . SER A 1 225 ? -3.153 18.327 15.165 1.00 81.31 225 SER A O 1
ATOM 1877 N N . ILE A 1 226 ? -3.780 16.275 14.474 1.00 90.69 226 ILE A N 1
ATOM 1878 C CA . ILE A 1 226 ? -4.960 16.168 15.330 1.00 90.69 226 ILE A CA 1
ATOM 1879 C C . ILE A 1 226 ? -4.769 15.013 16.306 1.00 90.69 226 ILE A C 1
ATOM 1881 O O . ILE A 1 226 ? -4.491 13.882 15.907 1.00 90.69 226 ILE A O 1
ATOM 1885 N N . GLU A 1 227 ? -4.928 15.304 17.592 1.00 90.44 227 GLU A N 1
ATOM 1886 C CA . GLU A 1 227 ? -4.747 14.323 18.655 1.00 90.44 227 GLU A CA 1
ATOM 1887 C C . GLU A 1 227 ? -6.046 13.569 18.945 1.00 90.44 227 GLU A C 1
ATOM 1889 O O . GLU A 1 227 ? -7.098 14.149 19.215 1.00 90.44 227 GLU A O 1
ATOM 1894 N N . VAL A 1 228 ? -5.964 12.242 18.928 1.00 91.56 228 VAL A N 1
ATOM 1895 C CA . VAL A 1 228 ? -7.033 11.356 19.374 1.00 91.56 228 VAL A CA 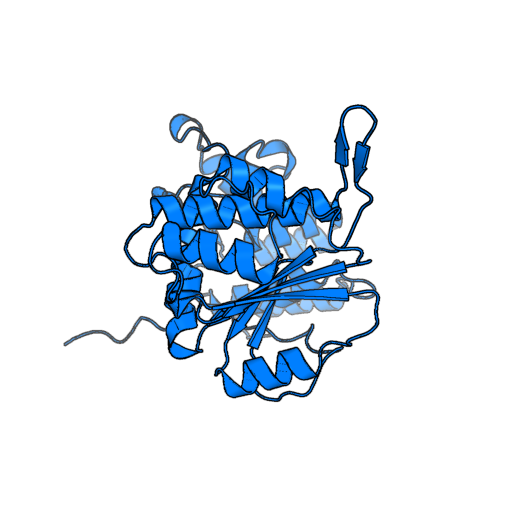1
ATOM 1896 C C . VAL A 1 228 ? -6.820 11.068 20.851 1.00 91.56 228 VAL A C 1
ATOM 1898 O O . VAL A 1 228 ? -5.807 10.485 21.239 1.00 91.56 228 VAL A O 1
ATOM 1901 N N . HIS A 1 229 ? -7.792 11.452 21.668 1.00 95.38 229 HIS A N 1
ATOM 1902 C CA . HIS A 1 229 ? -7.876 11.115 23.080 1.00 95.38 229 HIS A CA 1
ATOM 1903 C C . HIS A 1 229 ? -8.822 9.928 23.304 1.00 95.38 229 HIS A C 1
ATOM 1905 O O . HIS A 1 229 ? -9.696 9.637 22.482 1.00 95.38 229 HIS A O 1
ATOM 1911 N N . LYS A 1 230 ? -8.688 9.253 24.450 1.00 95.00 230 LYS A N 1
ATOM 1912 C CA . LYS A 1 230 ? -9.562 8.130 24.832 1.00 95.00 230 LYS A CA 1
ATOM 1913 C C . LYS A 1 230 ? -11.033 8.535 24.933 1.00 95.00 230 LYS A C 1
ATOM 1915 O O . LYS A 1 230 ? -11.912 7.708 24.704 1.00 95.00 230 LYS A O 1
ATOM 1920 N N . GLU A 1 231 ? -11.310 9.803 25.231 1.00 97.00 231 GLU A N 1
ATOM 1921 C CA . GLU A 1 231 ? -12.656 10.367 25.266 1.00 97.00 231 GLU A CA 1
ATOM 1922 C C . GLU A 1 231 ? -13.358 10.259 23.907 1.00 97.00 231 GLU A C 1
ATOM 1924 O O . GLU A 1 231 ? -14.559 9.996 23.888 1.00 97.00 231 GLU A O 1
ATOM 1929 N N . HIS A 1 232 ? -12.633 10.358 22.784 1.00 98.12 232 HIS A N 1
ATOM 1930 C CA . HIS A 1 232 ? -13.221 10.180 21.451 1.00 98.12 232 HIS A CA 1
ATOM 1931 C C . HIS A 1 232 ? -13.677 8.731 21.226 1.00 98.12 232 HIS A C 1
ATOM 1933 O O . HIS A 1 232 ? -14.784 8.500 20.746 1.00 98.12 232 HIS A O 1
ATOM 1939 N N . LEU A 1 233 ? -12.881 7.742 21.652 1.00 97.06 233 LEU A N 1
ATOM 1940 C CA . LEU A 1 233 ? -13.257 6.323 21.567 1.00 97.06 233 LEU A CA 1
ATOM 1941 C C . LEU A 1 233 ? -14.441 6.003 22.485 1.00 97.06 233 LEU A C 1
ATOM 1943 O O . LEU A 1 233 ? -15.360 5.289 22.090 1.00 97.06 233 LEU A O 1
ATOM 1947 N N . ILE A 1 234 ? -14.436 6.536 23.712 1.00 97.56 234 ILE A N 1
ATOM 1948 C CA . ILE A 1 234 ? -15.573 6.403 24.633 1.00 97.56 234 ILE A CA 1
ATOM 1949 C C . ILE A 1 234 ? -16.826 6.989 23.977 1.00 97.56 234 ILE A C 1
ATOM 1951 O O . ILE A 1 234 ? -17.879 6.356 24.008 1.00 97.56 234 ILE A O 1
ATOM 1955 N N . HIS A 1 235 ? -16.713 8.169 23.364 1.00 98.00 235 HIS A N 1
ATOM 1956 C CA . HIS A 1 235 ? -17.826 8.828 22.695 1.00 98.00 235 HIS A CA 1
ATOM 1957 C C . HIS A 1 235 ? -18.369 8.006 21.518 1.00 98.00 235 HIS A C 1
ATOM 1959 O O . HIS A 1 235 ? -19.582 7.802 21.433 1.00 98.00 235 HIS A O 1
ATOM 1965 N N . LEU A 1 236 ? -17.485 7.474 20.667 1.00 97.94 236 LEU A N 1
ATOM 1966 C CA . LEU A 1 236 ? -17.826 6.565 19.571 1.00 97.94 236 LEU A CA 1
ATOM 1967 C C . LEU A 1 236 ? -18.602 5.341 20.077 1.00 97.94 236 LEU A C 1
ATOM 1969 O O . LEU A 1 236 ? -19.696 5.056 19.591 1.00 97.94 236 LEU A O 1
ATOM 1973 N N . LEU A 1 237 ? -18.067 4.641 21.082 1.00 97.50 237 LEU A N 1
ATOM 1974 C CA . LEU A 1 237 ? -18.673 3.426 21.634 1.00 97.50 237 LEU A CA 1
ATOM 1975 C C . LEU A 1 237 ? -20.015 3.709 22.322 1.00 97.50 237 LEU A C 1
ATOM 1977 O O . LEU A 1 237 ? -20.960 2.934 22.187 1.00 97.50 237 LEU A O 1
ATOM 1981 N N . GLU A 1 238 ? -20.140 4.828 23.040 1.00 97.50 238 GLU A N 1
ATOM 1982 C CA . GLU A 1 238 ? -21.404 5.231 23.660 1.00 97.50 238 GLU A CA 1
ATOM 1983 C C . GLU A 1 238 ? -22.473 5.576 22.613 1.00 97.50 238 GLU A C 1
ATOM 1985 O O . GLU A 1 238 ? -23.632 5.186 22.784 1.00 97.50 238 GLU A O 1
ATOM 1990 N N . LYS A 1 239 ? -22.106 6.272 21.527 1.00 97.12 239 LYS A N 1
ATOM 1991 C CA . LYS A 1 239 ? -23.006 6.540 20.392 1.00 97.12 239 LYS A CA 1
ATOM 1992 C C . LYS A 1 239 ? -23.422 5.248 19.687 1.00 97.12 239 LYS A C 1
ATOM 1994 O O . LYS A 1 239 ? -24.607 5.076 19.394 1.00 97.12 239 LYS A O 1
ATOM 1999 N N . TYR A 1 240 ? -22.482 4.324 19.485 1.00 94.94 240 TYR A N 1
ATOM 2000 C CA . TYR A 1 240 ? -22.739 3.003 18.908 1.00 94.94 240 TYR A CA 1
ATOM 2001 C C . TYR A 1 240 ? -23.759 2.210 19.737 1.00 94.94 240 TYR A C 1
ATOM 2003 O O . TYR A 1 240 ? -24.796 1.788 19.227 1.00 94.94 240 TYR A O 1
ATOM 2011 N N . LEU A 1 241 ? -23.536 2.095 21.052 1.00 95.31 241 LEU A N 1
ATOM 2012 C CA . LEU A 1 241 ? -24.437 1.387 21.972 1.00 95.31 241 LEU A CA 1
ATOM 2013 C C . LEU A 1 241 ? -25.850 1.985 22.013 1.00 95.31 241 LEU A C 1
ATOM 2015 O O . LEU A 1 241 ? -26.836 1.256 22.142 1.00 95.31 241 LEU A O 1
ATOM 2019 N N . LYS A 1 242 ? -25.963 3.311 21.887 1.00 96.62 242 LYS A N 1
ATOM 2020 C CA . LYS A 1 242 ? -27.250 4.019 21.816 1.00 96.62 242 LYS A CA 1
ATOM 2021 C C . LYS A 1 242 ? -27.907 3.955 20.435 1.00 96.62 242 LYS A C 1
ATOM 2023 O O . LYS A 1 242 ? -29.045 4.404 20.305 1.00 96.62 242 LYS A O 1
ATOM 2028 N N . LYS A 1 243 ? -27.233 3.381 19.430 1.00 94.62 243 LYS A N 1
ATOM 2029 C CA . LYS A 1 243 ? -27.649 3.363 18.018 1.00 94.62 243 LYS A CA 1
ATOM 2030 C C . LYS A 1 243 ? -27.861 4.766 17.439 1.00 94.62 243 LYS A C 1
ATOM 2032 O O . LYS A 1 243 ? -28.769 4.985 16.641 1.00 94.62 243 LYS A O 1
ATOM 2037 N N . GLU A 1 244 ? -27.046 5.721 17.883 1.00 96.00 244 GLU A N 1
ATOM 2038 C CA . GLU A 1 244 ? -27.036 7.099 17.369 1.00 96.00 244 GLU A CA 1
ATOM 2039 C C . GLU A 1 244 ? -26.207 7.231 16.080 1.00 96.00 244 GLU A C 1
ATOM 2041 O O . GLU A 1 244 ? -26.381 8.197 15.342 1.00 96.00 244 GLU A O 1
ATOM 2046 N N . ILE A 1 245 ? -25.345 6.250 15.802 1.00 93.94 245 ILE A N 1
ATOM 2047 C CA . ILE A 1 245 ? -24.557 6.095 14.571 1.00 93.94 245 ILE A CA 1
ATOM 2048 C C . ILE A 1 245 ? -24.821 4.708 13.973 1.00 93.94 245 ILE A C 1
ATOM 2050 O O . ILE A 1 245 ? -25.205 3.789 14.705 1.00 93.94 245 ILE A O 1
ATOM 2054 N N . SER A 1 246 ? -24.654 4.553 12.659 1.00 89.75 246 SER A N 1
ATOM 2055 C CA . SER A 1 246 ? -24.794 3.250 12.001 1.00 89.75 246 SER A CA 1
ATOM 2056 C C . SER A 1 246 ? -23.538 2.385 12.157 1.00 89.75 246 SER A C 1
ATOM 2058 O O . SER A 1 246 ? -22.467 2.887 12.498 1.00 89.75 246 SER A O 1
ATOM 2060 N N . ASP A 1 247 ? -23.655 1.083 11.871 1.00 87.50 247 ASP A N 1
ATOM 2061 C CA . ASP A 1 247 ? -22.494 0.181 11.829 1.00 87.50 247 ASP A CA 1
ATOM 2062 C C . ASP A 1 247 ? -21.462 0.652 10.789 1.00 87.50 247 ASP A C 1
ATOM 2064 O O . ASP A 1 247 ? -20.264 0.633 11.055 1.00 87.50 247 ASP A O 1
ATOM 2068 N N . ASN A 1 248 ? -21.921 1.166 9.641 1.00 85.38 248 ASN A N 1
ATOM 2069 C CA . ASN A 1 248 ? -21.035 1.721 8.617 1.00 85.38 248 ASN A CA 1
ATOM 2070 C C . ASN A 1 248 ? -20.297 2.965 9.120 1.00 85.38 248 ASN A C 1
ATOM 2072 O O . ASN A 1 248 ? -19.089 3.042 8.944 1.00 85.38 248 ASN A O 1
ATOM 2076 N N . ASP A 1 249 ? -20.989 3.901 9.782 1.00 88.31 249 ASP A N 1
ATOM 2077 C CA . ASP A 1 249 ? -20.351 5.112 10.326 1.00 88.31 249 ASP A CA 1
ATOM 2078 C C . ASP A 1 249 ? -19.287 4.759 11.372 1.00 88.31 249 ASP A C 1
ATOM 2080 O O . ASP A 1 249 ? -18.228 5.383 11.430 1.00 88.31 249 ASP A O 1
ATOM 2084 N N . PHE A 1 250 ? -19.562 3.743 12.195 1.00 92.06 250 PHE A N 1
ATOM 2085 C CA . PHE A 1 250 ? -18.615 3.239 13.181 1.00 92.06 250 PHE A CA 1
ATOM 2086 C C . PHE A 1 250 ? -17.350 2.693 12.510 1.00 92.06 250 PHE A C 1
ATOM 2088 O O . PHE A 1 250 ? -16.243 3.114 12.847 1.00 92.06 250 PHE A O 1
ATOM 2095 N N . VAL A 1 251 ? -17.517 1.793 11.539 1.00 84.62 251 VAL A N 1
ATOM 2096 C CA . VAL A 1 251 ? -16.410 1.180 10.791 1.00 84.62 251 VAL A CA 1
ATOM 2097 C C . VAL A 1 251 ? -15.618 2.237 10.024 1.00 84.62 251 VAL A C 1
ATOM 2099 O O . VAL A 1 251 ? -14.389 2.259 10.075 1.00 84.62 251 VAL A O 1
ATOM 2102 N N . ASP A 1 252 ? -16.306 3.169 9.367 1.00 85.56 252 ASP A N 1
ATOM 2103 C CA . ASP A 1 252 ? -15.679 4.263 8.636 1.00 85.56 252 ASP A CA 1
ATOM 2104 C C . ASP A 1 252 ? -14.843 5.165 9.539 1.00 85.56 252 ASP A C 1
ATOM 2106 O O . ASP A 1 252 ? -13.756 5.592 9.136 1.00 85.56 252 ASP A O 1
ATOM 2110 N N . TRP A 1 253 ? -15.323 5.450 10.750 1.00 94.44 253 TRP A N 1
ATOM 2111 C CA . TRP A 1 253 ? -14.578 6.221 11.737 1.00 94.44 253 TRP A CA 1
ATOM 2112 C C . TRP A 1 253 ? -13.331 5.472 12.187 1.00 94.44 253 TRP A C 1
ATOM 2114 O O . TRP A 1 253 ? -12.235 6.018 12.077 1.00 94.44 253 TRP A O 1
ATOM 2124 N N . VAL A 1 254 ? -13.474 4.214 12.616 1.00 87.31 254 VAL A N 1
ATOM 2125 C CA . VAL A 1 254 ? -12.347 3.400 13.098 1.00 87.31 254 VAL A CA 1
ATOM 2126 C C . VAL A 1 254 ? -11.273 3.289 12.020 1.00 87.31 254 VAL A C 1
ATOM 2128 O O . VAL A 1 254 ? -10.121 3.645 12.269 1.00 87.31 254 VAL A O 1
ATOM 2131 N N . ASN A 1 255 ? -11.664 2.910 10.804 1.00 79.69 255 ASN A N 1
ATOM 2132 C CA . ASN A 1 255 ? -10.747 2.758 9.680 1.00 79.69 255 ASN A CA 1
ATOM 2133 C C . ASN A 1 255 ? -10.106 4.090 9.291 1.00 79.69 255 ASN A C 1
ATOM 2135 O O . ASN A 1 255 ? -8.896 4.160 9.084 1.00 79.69 255 ASN A O 1
ATOM 2139 N N . PHE A 1 256 ? -10.881 5.174 9.212 1.00 80.00 256 PHE A N 1
ATOM 2140 C CA . PHE A 1 256 ? -10.310 6.461 8.837 1.00 80.00 256 PHE A CA 1
ATOM 2141 C C . PHE A 1 256 ? -9.305 6.950 9.875 1.00 80.00 256 PHE A C 1
ATOM 2143 O O . PHE A 1 256 ? -8.188 7.263 9.495 1.00 80.00 256 PHE A O 1
ATOM 2150 N N . ILE A 1 257 ? -9.642 6.967 11.168 1.00 83.88 257 ILE A N 1
ATOM 2151 C CA . ILE A 1 257 ? -8.713 7.418 12.216 1.00 83.88 257 ILE A CA 1
ATOM 2152 C C . ILE A 1 257 ? -7.453 6.542 12.267 1.00 83.88 257 ILE A C 1
ATOM 2154 O O . ILE A 1 257 ? -6.362 7.061 12.492 1.00 83.88 257 ILE A O 1
ATOM 2158 N N . TRP A 1 258 ? -7.589 5.237 12.023 1.00 75.00 258 TRP A N 1
ATOM 2159 C CA . TRP A 1 258 ? -6.483 4.281 12.057 1.00 75.00 258 TRP A CA 1
ATOM 2160 C C . TRP A 1 258 ? -5.527 4.388 10.860 1.00 75.00 258 TRP A C 1
ATOM 2162 O O . TRP A 1 258 ? -4.310 4.302 11.034 1.00 75.00 258 TRP A O 1
ATOM 2172 N N . PHE A 1 259 ? -6.054 4.563 9.643 1.00 59.75 259 PHE A N 1
ATOM 2173 C CA . PHE A 1 259 ? -5.256 4.566 8.407 1.00 59.75 259 PHE A CA 1
ATOM 2174 C C . PHE A 1 259 ? -4.862 5.963 7.915 1.00 59.75 259 PHE A C 1
ATOM 2176 O O . PHE A 1 259 ? -3.987 6.087 7.059 1.00 59.75 259 PHE A O 1
ATOM 2183 N N . SER A 1 260 ? -5.501 7.006 8.436 1.00 72.62 260 SER A N 1
ATOM 2184 C CA . SER A 1 260 ? -5.247 8.394 8.068 1.00 72.62 260 SER A CA 1
ATOM 2185 C C . SER A 1 260 ? -3.927 8.923 8.629 1.00 72.62 260 SER A C 1
ATOM 2187 O O . SER A 1 260 ? -3.580 8.710 9.788 1.00 72.62 260 SER A O 1
ATOM 2189 N N . GLU A 1 261 ? -3.247 9.743 7.836 1.00 70.00 261 GLU A N 1
ATOM 2190 C CA . GLU A 1 261 ? -2.065 10.501 8.238 1.00 70.00 261 GLU A CA 1
ATOM 2191 C C . GLU A 1 261 ? -2.417 11.791 9.001 1.00 70.00 261 GLU A C 1
ATOM 2193 O O . GLU A 1 261 ? -1.524 12.470 9.503 1.00 70.00 261 GLU A O 1
ATOM 2198 N N . TRP A 1 262 ? -3.697 12.160 9.110 1.00 78.81 262 TRP A N 1
ATOM 2199 C CA . TRP A 1 262 ? -4.144 13.380 9.797 1.00 78.81 262 TRP A CA 1
ATOM 2200 C C . TRP A 1 262 ? -4.037 13.301 11.326 1.00 78.81 262 TRP A C 1
ATOM 2202 O O . TRP A 1 262 ? -3.896 14.341 11.977 1.00 78.81 262 TRP A O 1
ATOM 2212 N N . TYR A 1 263 ? -4.102 12.095 11.899 1.00 83.94 263 TYR A N 1
ATOM 2213 C CA . TYR A 1 263 ? -4.287 11.891 13.336 1.00 83.94 263 TYR A CA 1
ATOM 2214 C C . TYR A 1 263 ? -3.075 11.240 14.005 1.00 83.94 263 TYR A C 1
ATOM 2216 O O . TYR A 1 263 ? -2.355 10.446 13.407 1.00 83.94 263 TYR A O 1
ATOM 2224 N N . THR A 1 264 ? -2.860 11.573 15.273 1.00 81.88 264 THR A N 1
ATOM 2225 C CA . THR A 1 264 ? -1.936 10.875 16.175 1.00 81.88 264 THR A CA 1
ATOM 2226 C C . THR A 1 264 ? -2.648 10.587 17.487 1.00 81.88 264 THR A C 1
ATOM 2228 O O . THR A 1 264 ? -3.563 11.310 17.869 1.00 81.88 264 THR A O 1
ATOM 2231 N N . TYR A 1 265 ? -2.246 9.550 18.213 1.00 87.06 265 TYR A N 1
ATOM 2232 C CA . TYR A 1 265 ? -2.799 9.308 19.546 1.00 87.06 265 TYR A CA 1
ATOM 2233 C C . TYR A 1 265 ? -2.133 10.219 20.569 1.00 87.06 265 TYR A C 1
ATOM 2235 O O . TYR A 1 265 ? -0.917 10.425 20.516 1.00 87.06 265 TYR A O 1
ATOM 2243 N N . PHE A 1 266 ? -2.928 10.727 21.508 1.00 84.38 266 PHE A N 1
ATOM 2244 C CA . PHE A 1 266 ? -2.429 11.513 22.626 1.00 84.38 266 PHE A CA 1
ATOM 2245 C C . PHE A 1 266 ? -1.390 10.710 23.416 1.00 84.38 266 PHE A C 1
ATOM 2247 O O . PHE A 1 266 ? -1.642 9.565 23.796 1.00 84.38 266 PHE A O 1
ATOM 2254 N N . GLU A 1 267 ? -0.215 11.299 23.652 1.00 76.62 267 GLU A N 1
ATOM 2255 C CA . GLU A 1 267 ? 0.978 10.571 24.110 1.00 76.62 267 GLU A CA 1
ATOM 2256 C C . GLU A 1 267 ? 0.749 9.792 25.417 1.00 76.62 267 GLU A C 1
ATOM 2258 O O . GLU A 1 267 ? 1.214 8.658 25.544 1.00 76.62 267 GLU A O 1
ATOM 2263 N N . GLU A 1 268 ? 0.009 10.366 26.371 1.00 82.06 268 GLU A N 1
ATOM 2264 C CA . GLU A 1 268 ? -0.204 9.755 27.691 1.00 82.06 268 GLU A CA 1
ATOM 2265 C C . GLU A 1 268 ? -1.084 8.499 27.636 1.00 82.06 268 GLU A C 1
ATOM 2267 O O . GLU A 1 268 ? -0.850 7.556 28.390 1.00 82.06 268 GLU A O 1
ATOM 2272 N N . ASP A 1 269 ? -2.057 8.469 26.723 1.00 82.06 269 ASP A N 1
ATOM 2273 C CA . ASP A 1 269 ? -3.035 7.384 26.584 1.00 82.06 269 ASP A CA 1
ATOM 2274 C C . ASP A 1 269 ? -2.792 6.536 25.319 1.00 82.06 269 ASP A C 1
ATOM 2276 O O . ASP A 1 269 ? -3.598 5.671 24.983 1.00 82.06 269 ASP A O 1
ATOM 2280 N N . SER A 1 270 ? -1.682 6.758 24.608 1.00 79.75 270 SER A N 1
ATOM 2281 C CA . SER A 1 270 ? -1.424 6.186 23.280 1.00 79.75 270 SER A CA 1
ATOM 2282 C C . SER A 1 270 ? -1.507 4.656 23.244 1.00 79.75 270 SER A C 1
ATOM 2284 O O . SER A 1 270 ? -2.185 4.104 22.378 1.00 79.75 270 SER A O 1
ATOM 2286 N N . ASP A 1 271 ? -0.885 3.971 24.212 1.00 77.44 271 ASP A N 1
ATOM 2287 C CA . ASP A 1 271 ? -0.914 2.501 24.301 1.00 77.44 271 ASP A CA 1
ATOM 2288 C C . ASP A 1 271 ? -2.343 1.980 24.531 1.00 77.44 271 ASP A C 1
ATOM 2290 O O . ASP A 1 271 ? -2.765 0.985 23.941 1.00 77.44 271 ASP A O 1
ATOM 2294 N N . LEU A 1 272 ? -3.101 2.679 25.379 1.00 81.75 272 LEU A N 1
ATOM 2295 C CA . LEU A 1 272 ? -4.462 2.316 25.752 1.00 81.75 272 LEU A CA 1
ATOM 2296 C C . LEU A 1 272 ? -5.416 2.487 24.567 1.00 81.75 272 LEU A C 1
ATOM 2298 O O . LEU A 1 272 ? -6.167 1.570 24.236 1.00 81.75 272 LEU A O 1
ATOM 2302 N N . ILE A 1 273 ? -5.344 3.639 23.899 1.00 81.88 273 ILE A N 1
ATOM 2303 C CA . ILE A 1 273 ? -6.115 3.941 22.688 1.00 81.88 273 ILE A CA 1
ATOM 2304 C C . ILE A 1 273 ? -5.795 2.913 21.605 1.00 81.88 273 ILE A C 1
ATOM 2306 O O . ILE A 1 273 ? -6.715 2.331 21.033 1.00 81.88 273 ILE A O 1
ATOM 2310 N N . ALA A 1 274 ? -4.509 2.632 21.373 1.00 78.56 274 ALA A N 1
ATOM 2311 C CA . ALA A 1 274 ? -4.076 1.644 20.394 1.00 78.56 274 ALA A CA 1
ATOM 2312 C C . ALA A 1 274 ? -4.626 0.245 20.701 1.00 78.56 274 ALA A C 1
ATOM 2314 O O . ALA A 1 274 ? -5.088 -0.425 19.782 1.00 78.56 274 ALA A O 1
ATOM 2315 N N . SER A 1 275 ? -4.629 -0.181 21.972 1.00 82.69 275 SER A N 1
ATOM 2316 C CA . SER A 1 275 ? -5.138 -1.504 22.365 1.00 82.69 275 SER A CA 1
ATOM 2317 C C . SER A 1 275 ? -6.619 -1.693 22.027 1.00 82.69 275 SER A C 1
ATOM 2319 O O . SER A 1 275 ? -7.002 -2.731 21.493 1.00 82.69 275 SER A O 1
ATOM 2321 N N . VAL A 1 276 ? -7.447 -0.672 22.271 1.00 85.00 276 VAL A N 1
ATOM 2322 C CA . VAL A 1 276 ? -8.878 -0.723 21.952 1.00 85.00 276 VAL A CA 1
ATOM 2323 C C . VAL A 1 276 ? -9.097 -0.595 20.452 1.00 85.00 276 VAL A C 1
ATOM 2325 O O . VAL A 1 276 ? -9.806 -1.416 19.884 1.00 85.00 276 VAL A O 1
ATOM 2328 N N . MET A 1 277 ? -8.470 0.385 19.798 1.00 83.50 277 MET A N 1
ATOM 2329 C CA . MET A 1 277 ? -8.597 0.575 18.350 1.00 83.50 277 MET A CA 1
ATOM 2330 C C . MET A 1 277 ? -8.203 -0.680 17.563 1.00 83.50 277 MET A C 1
ATOM 2332 O O . MET A 1 277 ? -8.873 -1.007 16.593 1.00 83.50 277 MET A O 1
ATOM 2336 N N . ASN A 1 278 ? -7.185 -1.420 18.017 1.00 80.44 278 ASN A N 1
ATOM 2337 C CA . ASN A 1 278 ? -6.779 -2.685 17.405 1.00 80.44 278 ASN A CA 1
ATOM 2338 C C . ASN A 1 278 ? -7.891 -3.741 17.451 1.00 80.44 278 ASN A C 1
ATOM 2340 O O . ASN A 1 278 ? -8.038 -4.526 16.527 1.00 80.44 278 ASN A O 1
ATOM 2344 N N . GLU A 1 279 ? -8.668 -3.790 18.531 1.00 85.25 279 GLU A N 1
ATOM 2345 C CA . GLU A 1 279 ? -9.808 -4.701 18.614 1.00 85.25 279 GLU A CA 1
ATOM 2346 C C . GLU A 1 279 ? -11.022 -4.186 17.832 1.00 85.25 279 GLU A C 1
ATOM 2348 O O . GLU A 1 279 ? -11.796 -5.002 17.342 1.00 85.25 279 GLU A O 1
ATOM 2353 N N . LEU A 1 280 ? -11.201 -2.861 17.729 1.00 85.25 280 LEU A N 1
ATOM 2354 C CA . LEU A 1 280 ? -12.313 -2.248 16.995 1.00 85.25 280 LEU A CA 1
ATOM 2355 C C . LEU A 1 280 ? -12.149 -2.327 15.477 1.00 85.25 280 LEU A C 1
ATOM 2357 O O . LEU A 1 280 ? -13.151 -2.456 14.783 1.00 85.25 280 LEU A O 1
ATOM 2361 N N . GLU A 1 281 ? -10.923 -2.247 14.968 1.00 77.81 281 GLU A N 1
ATOM 2362 C CA . GLU A 1 281 ? -10.645 -2.365 13.532 1.00 77.81 281 GLU A CA 1
ATOM 2363 C C . GLU A 1 281 ? -10.999 -3.759 13.001 1.00 77.81 281 GLU A C 1
ATOM 2365 O O . GLU A 1 281 ? -11.503 -3.881 11.897 1.00 77.81 281 GLU A O 1
ATOM 2370 N N . GLU A 1 282 ? -10.891 -4.802 13.828 1.00 74.56 282 GLU A N 1
ATOM 2371 C CA . GLU A 1 282 ? -11.234 -6.171 13.427 1.00 74.56 282 GLU A CA 1
ATOM 2372 C C . GLU A 1 282 ? -12.756 -6.458 13.364 1.00 74.56 282 GLU A C 1
ATOM 2374 O O . GLU A 1 282 ? -13.156 -7.603 13.148 1.00 74.56 282 GLU A O 1
ATOM 2379 N N . ILE A 1 283 ? -13.628 -5.487 13.649 1.00 72.38 283 ILE A N 1
ATOM 2380 C CA . ILE A 1 283 ? -15.068 -5.720 13.884 1.00 72.38 283 ILE A CA 1
ATOM 2381 C C . ILE A 1 283 ? -15.896 -5.812 12.603 1.00 72.38 283 ILE A C 1
ATOM 2383 O O . ILE A 1 283 ? -17.018 -6.305 12.653 1.00 72.38 283 ILE A O 1
ATOM 2387 N N . ASP A 1 284 ? -15.373 -5.371 11.467 1.00 66.75 284 ASP A N 1
ATOM 2388 C CA . ASP A 1 284 ? -16.029 -5.524 10.166 1.00 66.75 284 ASP A CA 1
ATOM 2389 C C . ASP A 1 284 ? -15.650 -6.837 9.445 1.00 66.75 284 ASP A C 1
ATOM 2391 O O . ASP A 1 284 ? -16.199 -7.144 8.382 1.00 66.75 284 ASP A O 1
ATOM 2395 N N . GLU A 1 285 ? -14.765 -7.655 10.033 1.00 72.25 285 GLU A N 1
ATOM 2396 C CA . GLU A 1 285 ? -14.381 -8.963 9.496 1.00 72.25 285 GLU A CA 1
ATOM 2397 C C . GLU A 1 285 ? -15.486 -10.028 9.689 1.00 72.25 285 GLU A C 1
ATOM 2399 O O . GLU A 1 285 ? -16.192 -10.078 10.698 1.00 72.25 285 GLU A O 1
ATOM 2404 N N . GLU A 1 286 ? -15.603 -10.967 8.740 1.00 56.41 286 GLU A N 1
ATOM 2405 C CA . GLU A 1 286 ? -16.645 -12.004 8.735 1.00 56.41 286 GLU A CA 1
ATOM 2406 C C . GLU A 1 286 ? -16.679 -12.821 10.048 1.00 56.41 286 GLU A C 1
ATOM 2408 O O . GLU A 1 286 ? -15.749 -13.556 10.390 1.00 56.41 286 GLU A O 1
ATOM 2413 N N . GLY A 1 287 ? -17.787 -12.709 10.791 1.00 62.78 287 GLY A N 1
ATOM 2414 C CA . GLY A 1 287 ? -18.003 -13.415 12.060 1.00 62.78 287 GLY A CA 1
ATOM 2415 C C . GLY A 1 287 ? -17.446 -12.709 13.301 1.00 62.78 287 GLY A C 1
ATOM 2416 O O . GLY A 1 287 ? -17.538 -13.262 14.403 1.00 62.78 287 GLY A O 1
ATOM 2417 N N . LYS A 1 288 ? -16.898 -11.502 13.153 1.00 71.25 288 LYS A N 1
ATOM 2418 C CA . LYS A 1 288 ? -16.591 -10.595 14.255 1.00 71.25 288 LYS A CA 1
ATOM 2419 C C . LYS A 1 288 ? -17.637 -9.483 14.230 1.00 71.25 288 LYS A C 1
ATOM 2421 O O . LYS A 1 288 ? -17.870 -8.874 13.208 1.00 71.25 288 LYS A O 1
ATOM 2426 N N . GLU A 1 289 ? -18.327 -9.281 15.345 1.00 77.62 289 GLU A N 1
ATOM 2427 C CA . GLU A 1 289 ? -19.275 -8.179 15.531 1.00 77.62 289 GLU A CA 1
ATOM 2428 C C . GLU A 1 289 ? -19.001 -7.548 16.899 1.00 77.62 289 GLU A C 1
ATOM 2430 O O . GLU A 1 289 ? -18.577 -8.231 17.849 1.00 77.62 289 GLU A O 1
ATOM 2435 N N . LEU A 1 290 ? -19.266 -6.246 17.028 1.00 87.62 290 LEU A N 1
ATOM 2436 C CA . LEU A 1 290 ? -19.173 -5.554 18.306 1.00 87.62 290 LEU A CA 1
ATOM 2437 C C . LEU A 1 290 ? -20.402 -5.879 19.152 1.00 87.62 290 LEU A C 1
ATOM 2439 O O . LEU A 1 290 ? -21.422 -5.196 19.116 1.00 87.62 290 LEU A O 1
ATOM 2443 N N . THR A 1 291 ? -20.299 -6.927 19.962 1.00 90.75 291 THR A N 1
ATOM 2444 C CA . THR A 1 291 ? -21.320 -7.221 20.973 1.00 90.75 291 THR A CA 1
ATOM 2445 C C . THR A 1 291 ? -21.408 -6.088 21.997 1.00 90.75 291 THR A C 1
ATOM 2447 O O . THR A 1 291 ? -20.381 -5.494 22.346 1.00 90.75 291 THR A O 1
ATOM 2450 N N . VAL A 1 292 ? -22.599 -5.863 22.557 1.00 90.88 292 VAL A N 1
ATOM 2451 C CA . VAL A 1 292 ? -22.834 -4.868 23.618 1.00 90.88 292 VAL A CA 1
ATOM 2452 C C . VAL A 1 292 ? -21.863 -5.061 24.786 1.00 90.88 292 VAL A C 1
ATOM 2454 O O . VAL A 1 292 ? -21.251 -4.098 25.239 1.00 90.88 292 VAL A O 1
ATOM 2457 N N . GLU A 1 293 ? -21.636 -6.305 25.213 1.00 92.25 293 GLU A N 1
ATOM 2458 C CA . GLU A 1 293 ? -20.746 -6.626 26.332 1.00 92.25 293 GLU A CA 1
ATOM 2459 C C . GLU A 1 293 ? -19.289 -6.220 26.062 1.00 92.25 293 GLU A C 1
ATOM 2461 O O . GLU A 1 293 ? -18.593 -5.747 26.961 1.00 92.25 293 GLU A O 1
ATOM 2466 N N . LYS A 1 294 ? -18.818 -6.378 24.818 1.00 92.19 294 LYS A N 1
ATOM 2467 C CA . LYS A 1 294 ? -17.470 -5.950 24.413 1.00 92.19 294 LYS A CA 1
ATOM 2468 C C . LYS A 1 294 ? -17.347 -4.432 24.363 1.00 92.19 294 LYS A C 1
ATOM 2470 O O . LYS A 1 294 ? -16.363 -3.897 24.861 1.00 92.19 294 LYS A O 1
ATOM 2475 N N . ALA A 1 295 ? -18.339 -3.737 23.810 1.00 93.31 295 ALA A N 1
ATOM 2476 C CA . ALA A 1 295 ? -18.332 -2.276 23.788 1.00 93.31 295 ALA A CA 1
ATOM 2477 C C . ALA A 1 295 ? -18.305 -1.696 25.213 1.00 93.31 295 ALA A C 1
ATOM 2479 O O . ALA A 1 295 ? -17.507 -0.805 25.503 1.00 93.31 295 ALA A O 1
ATOM 2480 N N . GLU A 1 296 ? -19.111 -2.244 26.129 1.00 94.44 296 GLU A N 1
ATOM 2481 C CA . GLU A 1 296 ? -19.098 -1.858 27.545 1.00 94.44 296 GLU A CA 1
ATOM 2482 C C . GLU A 1 296 ? -17.751 -2.158 28.222 1.00 94.44 296 GLU A C 1
ATOM 2484 O O . GLU A 1 296 ? -17.252 -1.332 28.994 1.00 94.44 296 GLU A O 1
ATOM 2489 N N . LEU A 1 297 ? -17.129 -3.301 27.906 1.00 93.81 297 LEU A N 1
ATOM 2490 C CA . LEU A 1 297 ? -15.790 -3.649 28.384 1.00 93.81 297 LEU A CA 1
ATOM 2491 C C . LEU A 1 297 ? -14.750 -2.615 27.935 1.00 93.81 297 LEU A C 1
ATOM 2493 O O . LEU A 1 297 ? -14.000 -2.120 28.776 1.00 93.81 297 LEU A O 1
ATOM 2497 N N . TYR A 1 298 ? -14.726 -2.255 26.649 1.00 94.50 298 TYR A N 1
ATOM 2498 C CA . TYR A 1 298 ? -13.782 -1.270 26.115 1.00 94.50 298 TYR A CA 1
ATOM 2499 C C . TYR A 1 298 ? -14.007 0.123 26.711 1.00 94.50 298 TYR A C 1
ATOM 2501 O O . TYR A 1 298 ? -13.046 0.776 27.114 1.00 94.50 298 TYR A O 1
ATOM 2509 N N . ILE A 1 299 ? -15.263 0.559 26.878 1.00 95.44 299 ILE A N 1
ATOM 2510 C CA . ILE A 1 299 ? -15.577 1.812 27.586 1.00 95.44 299 ILE A CA 1
ATOM 2511 C C . ILE A 1 299 ? -15.017 1.780 29.013 1.00 95.44 299 ILE A C 1
ATOM 2513 O O . ILE A 1 299 ? -14.430 2.759 29.477 1.00 95.44 299 ILE A O 1
ATOM 2517 N N . ASN A 1 300 ? -15.200 0.670 29.731 1.00 92.38 300 ASN A N 1
ATOM 2518 C CA . ASN A 1 300 ? -14.722 0.533 31.102 1.00 92.38 300 ASN A CA 1
ATOM 2519 C C . ASN A 1 300 ? -13.187 0.546 31.185 1.00 92.38 300 ASN A C 1
ATOM 2521 O O . ASN A 1 300 ? -12.626 1.187 32.072 1.00 92.38 300 ASN A O 1
ATOM 2525 N N . VAL A 1 301 ? -12.520 -0.134 30.258 1.00 90.19 301 VAL A N 1
ATOM 2526 C CA . VAL A 1 301 ? -11.062 -0.133 30.089 1.00 90.19 301 VAL A CA 1
ATOM 2527 C C . VAL A 1 301 ? -10.546 1.292 29.886 1.00 90.19 301 VAL A C 1
ATOM 2529 O O . VAL A 1 301 ? -9.684 1.740 30.646 1.00 90.19 301 VAL A O 1
ATOM 2532 N N . LEU A 1 302 ? -11.132 2.033 28.941 1.00 92.38 302 LEU A N 1
ATOM 2533 C CA . LEU A 1 302 ? -10.747 3.411 28.631 1.00 92.38 302 LEU A CA 1
ATOM 2534 C C . LEU A 1 302 ? -10.969 4.345 29.829 1.00 92.38 302 LEU A C 1
ATOM 2536 O O . LEU A 1 302 ? -10.080 5.110 30.187 1.00 92.38 302 LEU A O 1
ATOM 2540 N N . LYS A 1 303 ? -12.121 4.253 30.508 1.00 92.25 303 LYS A N 1
ATOM 2541 C CA . LYS A 1 303 ? -12.441 5.110 31.667 1.00 92.25 303 LYS A CA 1
ATOM 2542 C C . LYS A 1 303 ? -11.536 4.865 32.877 1.00 92.25 303 LYS A C 1
ATOM 2544 O O . LYS A 1 303 ? -11.303 5.791 33.650 1.00 92.25 303 LYS A O 1
ATOM 2549 N N . ASN A 1 304 ? -11.056 3.635 33.065 1.00 87.75 304 ASN A N 1
ATOM 2550 C CA . ASN A 1 304 ? -10.255 3.256 34.232 1.00 87.75 304 ASN A CA 1
ATOM 2551 C C . ASN A 1 304 ? -8.750 3.135 33.942 1.00 87.75 304 ASN A C 1
ATOM 2553 O O . ASN A 1 304 ? -8.002 2.782 34.853 1.00 87.75 304 ASN A O 1
ATOM 2557 N N . ASN A 1 305 ? -8.304 3.432 32.716 1.00 81.94 305 ASN A N 1
ATOM 2558 C CA . ASN A 1 305 ? -6.919 3.268 32.260 1.00 81.94 305 ASN A CA 1
ATOM 2559 C C . ASN A 1 305 ? -6.367 1.850 32.508 1.00 81.94 305 ASN A C 1
ATOM 2561 O O . ASN A 1 305 ? -5.282 1.676 33.066 1.00 81.94 305 ASN A O 1
ATOM 2565 N N . ILE A 1 306 ? -7.146 0.833 32.145 1.00 71.56 306 ILE A N 1
ATOM 2566 C CA . ILE A 1 306 ? -6.767 -0.582 32.260 1.00 71.56 306 ILE A CA 1
ATOM 2567 C C . ILE A 1 306 ? -6.419 -1.070 30.853 1.00 71.56 306 ILE A C 1
ATOM 2569 O O . ILE A 1 306 ? -7.231 -0.867 29.970 1.00 71.56 306 ILE A O 1
ATOM 2573 N N . GLU A 1 307 ? -5.262 -1.692 30.617 1.00 58.34 307 GLU A N 1
ATOM 2574 C CA . GLU A 1 307 ? -4.956 -2.295 29.302 1.00 58.34 307 GLU A CA 1
ATOM 2575 C C . GLU A 1 307 ? -5.884 -3.493 29.010 1.00 58.34 307 GLU A C 1
ATOM 2577 O O . GLU A 1 307 ? -6.175 -4.274 29.923 1.00 58.34 307 GLU A O 1
ATOM 2582 N N . VAL A 1 308 ? -6.353 -3.614 27.756 1.00 54.88 308 VAL A N 1
ATOM 2583 C CA . VAL A 1 308 ? -7.222 -4.711 27.270 1.00 54.88 308 VAL A CA 1
ATOM 2584 C C . VAL A 1 308 ? -6.434 -5.992 27.028 1.00 54.88 308 VAL A C 1
ATOM 2586 O O . VAL A 1 308 ? -5.372 -5.914 26.368 1.00 54.88 308 VAL A O 1
#

Radius of gyration: 22.18 Å; Cα contacts (8 Å, |Δi|>4): 386; chains: 1; bounding box: 50×51×63 Å

Solvent-accessible surface area (backbone atoms only — not comparable to full-atom values): 17957 Å² total; per-residue (Å²): 133,87,86,87,87,87,84,83,90,76,77,86,74,96,72,78,88,72,77,88,81,78,83,71,95,70,64,46,74,51,78,50,103,40,45,32,35,37,33,28,53,72,70,57,48,52,55,51,58,69,66,50,79,80,52,87,46,53,42,78,29,65,33,61,16,79,52,14,57,45,69,69,35,38,46,51,38,48,33,63,39,69,61,50,60,92,80,62,66,81,42,72,71,45,48,52,50,49,70,65,53,50,84,94,60,84,50,66,27,41,35,38,37,33,37,43,48,68,39,40,22,72,91,35,65,70,60,42,36,51,49,52,51,51,53,52,52,41,32,52,42,32,51,69,27,47,82,52,97,90,52,73,44,65,62,29,55,34,35,37,34,44,23,26,44,59,93,44,42,68,61,40,53,49,56,53,52,68,34,57,67,69,74,50,85,75,74,59,74,92,71,69,55,68,65,60,57,50,34,39,63,71,64,75,48,59,70,76,78,48,55,83,62,61,75,28,80,41,59,80,94,42,50,40,70,38,73,48,51,58,66,47,55,41,49,52,46,53,34,46,76,69,61,75,48,52,74,65,58,52,50,53,47,47,49,46,62,69,72,19,35,42,44,33,61,33,79,94,50,30,72,52,46,47,51,51,50,60,60,56,59,53,32,84,42,94,95,38,68,84,45,71,70,56,48,53,49,51,42,50,26,61,76,66,76,45,82,124

Foldseek 3Di:
DDDDDDPDPDDPDPDDPPPPDDDPPDWDWDDDPFEIETAADPVSVVVVVVPPDPDVQEQEFEAEQLQQLDLQSRLVSCCVRLVFDPPQPSDLVSVLVRLQDSVVDHHLAYEYEYEALCNHNVVNLPVVLSVLVSLVVSQVCLQVWDDDDPDTRDNGHHHYYHYHHNVCVVVSVVSSVVSVLVPPPNDPPVPDDVVVVVCLLQVVDALVVCPPCSVQRDRPVQFAVAEDALVSLLNLLVCVLVVVDDPVRSLSSLVSQVRHRNHDYDPVCRQLVCQLSVLSNCQPPPPRHCDNVNSVVSSVCSVVVNHD

InterPro domains:
  IPR000468 Barstar (barnase inhibitor) [PF01337] (61-145)
  IPR035905 Barstar-like superfamily [G3DSA:3.30.370.10] (61-145)
  IPR035905 Barstar-like superfamily [SSF52038] (62-138)

Sequence (308 aa):
MRDKNSKKLLNWDFKKQLQTIRPIRNVKIKQCDYLHFLFCDNSQLDEFIEKIPKNNDKYIAKIAGKRCSDLDGLFSEFKRAFKFPDYFGYNWAAFDECLNDLDWISADSYLLVIEDMDKILVNDSANFESFLKYLFNTALEWINGRNYDDFLTKKT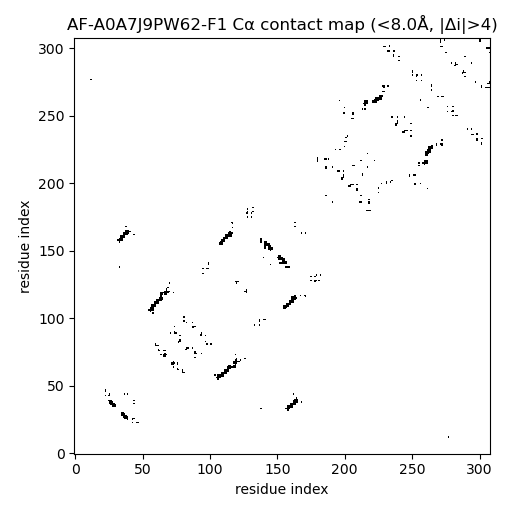PFDIYFHSNEKSSSDIVKRIFETSVSTTRPIDEKMIDLKILEKYLDLEISKDELGELSQGFAPVKYHGSIEVHKEHLIHLLEKYLKKEISDNDFVDWVNFIWFSEWYTYFEEDSDLIASVMNELEEIDEEGKELTVEKAELYINVLKNNIEV

Mean predicted aligned error: 15.55 Å

Secondary structure (DSSP, 8-state):
---------S-----SS-SSS---TT-EEEE-SSEEEEES-HHHHHHHHHHS---TTEEEEEEEGGG-SSHHHHHHHHHHHTT--TT--SSHHHHHHHHH--TTS--SEEEEEEETGGGTTTT-HHHHHHHHHHHHHHHHHHHH-EEETTEEE----EEEEEEE-GGGHHHHHHHHHHHHHHHSPPP-GGG--HHHHHHHHTTSS-SGGGGGGGG----GGGTT-EEEPHHHHHHHHHHHHTTSS-HHHHHHHHHHHHH-TTEEE-GGGHHHHHHHHHHHHGGGSTT----HHHHHHHHHHHHHT---

pLDDT: mean 77.49, std 20.49, range [22.12, 98.56]

Organism: Methanococcus maripaludis (NCBI:txid39152)